Protein AF-A0AAD0PW65-F1 (afdb_monomer_lite)

pLDDT: mean 79.79, std 12.4, range [38.72, 94.5]

Foldseek 3Di:
DPDLLVCVVCLVCVVVVVVPPPDDPLLVCLLVQAQLCVLVVNPNVVSLVVCVVSPDDLLSVLVSNLSSNCVNVVNHADLVVLLVSLLCLLSNCVVPLLCLQVNLLSNLVNVCSCVVVVNHPDHSLNSSVSNVVSCVVVVPDLVSLLSNLFHLDDDPCLQVRVSLASSLVNLVVDVPSLCSRQVDDDPSRCVVRCVRHDVSSCVNNLVDDDPVSVVVCVVVVD

Organism: NCBI:txid629260

Sequence (222 aa):
MRDYTSIIGVVENPANFDAGNWASDRYIEALNDVFLPYAKNDYRPGCLARLHSMKIGFDAIPMLYLLALIKRDGYTYSPSLVTELAAGVPDFLDKTWKDGNRLARDMTRLVSVLHDAGHSDIEPSDFVLLMVQAMDEHRMGRAALREFMIPMEWHEEAIEDPATLHLGQALLKSSALQEKLLTKIKDNRFIPALKHYPVEALAIAIDRPKRQDLRFGKELGL

Structure (mmCIF, N/CA/C/O backbone):
data_AF-A0AAD0PW65-F1
#
_entry.id   AF-A0AAD0PW65-F1
#
loop_
_atom_site.group_PDB
_atom_site.id
_atom_site.type_symbol
_atom_site.label_atom_id
_atom_site.label_alt_id
_atom_site.label_comp_id
_atom_site.label_asym_id
_atom_site.label_entity_id
_atom_site.label_seq_id
_atom_site.pdbx_PDB_ins_code
_atom_site.Cartn_x
_atom_site.Cartn_y
_atom_site.Cartn_z
_atom_site.occupancy
_atom_site.B_iso_or_equiv
_atom_site.auth_seq_id
_atom_site.auth_comp_id
_atom_site.auth_asym_id
_atom_site.auth_atom_id
_atom_site.pdbx_PDB_model_num
ATOM 1 N N . MET A 1 1 ? 3.633 17.331 -1.278 1.00 38.72 1 MET A N 1
ATOM 2 C CA . MET A 1 1 ? 2.920 16.135 -1.772 1.00 38.72 1 MET A CA 1
ATOM 3 C C . MET A 1 1 ? 3.694 15.571 -2.959 1.00 38.72 1 MET A C 1
ATOM 5 O O . MET A 1 1 ? 3.999 16.345 -3.858 1.00 38.72 1 MET A O 1
ATOM 9 N N . ARG A 1 2 ? 4.104 14.294 -2.947 1.00 52.41 2 ARG A N 1
ATOM 10 C CA . ARG A 1 2 ? 4.599 13.653 -4.178 1.00 52.41 2 ARG A CA 1
ATOM 11 C C . ARG A 1 2 ? 3.417 13.445 -5.102 1.00 52.41 2 ARG A C 1
ATOM 13 O O . ARG A 1 2 ? 2.399 12.918 -4.667 1.00 52.41 2 ARG A O 1
ATOM 20 N N . ASP A 1 3 ? 3.568 13.877 -6.340 1.00 60.62 3 ASP A N 1
ATOM 21 C CA . ASP A 1 3 ? 2.524 13.746 -7.335 1.00 60.62 3 ASP A CA 1
ATOM 22 C C . ASP A 1 3 ? 2.545 12.327 -7.924 1.00 60.62 3 ASP A C 1
ATOM 24 O O . ASP A 1 3 ? 3.291 12.029 -8.863 1.00 60.62 3 ASP A O 1
ATOM 28 N N . TYR A 1 4 ? 1.755 11.423 -7.332 1.00 71.00 4 TYR A N 1
ATOM 29 C CA . TYR A 1 4 ? 1.559 10.066 -7.854 1.00 71.00 4 TYR A CA 1
ATOM 30 C C . TYR A 1 4 ? 0.917 10.075 -9.252 1.00 71.00 4 TYR A C 1
ATOM 32 O O . TYR A 1 4 ? 0.971 9.060 -9.937 1.00 71.00 4 TYR A O 1
ATOM 40 N N . THR A 1 5 ? 0.405 11.213 -9.735 1.00 65.44 5 THR A N 1
ATOM 41 C CA . THR A 1 5 ? -0.116 11.369 -11.104 1.00 65.44 5 THR A CA 1
ATOM 42 C C . THR A 1 5 ? 0.953 11.086 -12.163 1.00 65.44 5 THR A C 1
ATOM 44 O O . THR A 1 5 ? 0.654 10.539 -13.222 1.00 65.44 5 THR A O 1
ATOM 47 N N . SER A 1 6 ? 2.231 11.345 -11.854 1.00 72.31 6 SER A N 1
ATOM 48 C CA . SER A 1 6 ? 3.359 10.983 -12.728 1.00 72.31 6 SER A CA 1
ATOM 49 C C . SER A 1 6 ? 3.509 9.470 -12.956 1.00 72.31 6 SER A C 1
ATOM 51 O O . SER A 1 6 ? 4.121 9.062 -13.942 1.00 72.31 6 SER A O 1
ATOM 53 N N . ILE A 1 7 ? 2.914 8.631 -12.097 1.00 78.69 7 ILE A N 1
ATOM 54 C CA . ILE A 1 7 ? 2.964 7.170 -12.224 1.00 78.69 7 ILE A CA 1
ATOM 55 C C . ILE A 1 7 ? 2.055 6.646 -13.330 1.00 78.69 7 ILE A C 1
ATOM 57 O O . ILE A 1 7 ? 2.355 5.598 -13.893 1.00 78.69 7 ILE A O 1
ATOM 61 N N . ILE A 1 8 ? 1.020 7.387 -13.727 1.00 82.12 8 ILE A N 1
ATOM 62 C CA . ILE A 1 8 ? 0.183 6.996 -14.869 1.00 82.12 8 ILE A CA 1
ATOM 63 C C . ILE A 1 8 ? 1.014 6.954 -16.149 1.00 82.12 8 ILE A C 1
ATOM 65 O O . ILE A 1 8 ? 1.049 5.930 -16.825 1.00 82.12 8 ILE A O 1
ATOM 69 N N . GLY A 1 9 ? 1.813 7.997 -16.396 1.00 78.12 9 GLY A N 1
ATOM 70 C CA . GLY A 1 9 ? 2.765 8.000 -17.508 1.00 78.12 9 GLY A CA 1
ATOM 71 C C . GLY A 1 9 ? 3.774 6.849 -17.429 1.00 78.12 9 GLY A C 1
ATOM 72 O O . GLY A 1 9 ? 4.252 6.387 -18.468 1.00 78.12 9 GLY A O 1
ATOM 73 N N . VAL A 1 10 ? 4.056 6.344 -16.216 1.00 79.44 10 VAL A N 1
ATOM 74 C CA . VAL A 1 10 ? 4.840 5.117 -16.040 1.00 79.44 10 VAL A CA 1
ATOM 75 C C . VAL A 1 10 ? 4.117 3.866 -16.462 1.00 79.44 10 VAL A C 1
ATOM 77 O O . VAL A 1 10 ? 4.674 3.063 -17.202 1.00 79.44 10 VAL A O 1
ATOM 80 N N . VAL A 1 11 ? 2.893 3.694 -16.000 1.00 82.94 11 VAL A N 1
ATOM 81 C CA . VAL A 1 11 ? 2.104 2.511 -16.319 1.00 82.94 11 VAL A CA 1
ATOM 82 C C . VAL A 1 11 ? 1.785 2.442 -17.811 1.00 82.94 11 VAL A C 1
ATOM 84 O O . VAL A 1 11 ? 1.831 1.359 -18.386 1.00 82.94 11 VAL A O 1
ATOM 87 N N . GLU A 1 12 ? 1.543 3.583 -18.454 1.00 83.44 12 GLU A N 1
ATOM 88 C CA . GLU A 1 12 ? 1.268 3.652 -19.890 1.00 83.44 12 GLU A CA 1
ATOM 89 C C . GLU A 1 12 ? 2.513 3.413 -20.754 1.00 83.44 12 GLU A C 1
ATOM 91 O O . GLU A 1 12 ? 2.418 2.788 -21.808 1.00 83.44 12 GLU A O 1
ATOM 96 N N . ASN A 1 13 ? 3.686 3.906 -20.332 1.00 82.75 13 ASN A N 1
ATOM 97 C CA . ASN A 1 13 ? 4.921 3.825 -21.122 1.00 82.75 13 ASN A CA 1
ATOM 98 C C . ASN A 1 13 ? 6.145 3.352 -20.309 1.00 82.75 13 ASN A C 1
ATOM 100 O O . ASN A 1 13 ? 7.173 4.039 -20.271 1.00 82.75 13 ASN A O 1
ATOM 104 N N . PRO A 1 14 ? 6.100 2.157 -19.699 1.00 80.19 14 PRO A N 1
ATOM 105 C CA . PRO A 1 14 ? 7.086 1.709 -18.710 1.00 80.19 14 PRO A CA 1
ATOM 106 C C . PRO A 1 14 ? 8.513 1.534 -19.254 1.00 80.19 14 PRO A C 1
ATOM 108 O O . PRO A 1 14 ? 9.479 1.631 -18.497 1.00 80.19 14 PRO A O 1
ATOM 111 N N . ALA A 1 15 ? 8.682 1.350 -20.566 1.00 80.56 15 ALA A N 1
ATOM 112 C CA . ALA A 1 15 ? 10.001 1.289 -21.201 1.00 80.56 15 ALA A CA 1
ATOM 113 C C . ALA A 1 15 ? 10.768 2.629 -21.146 1.00 80.56 15 ALA A C 1
ATOM 115 O O . ALA A 1 15 ? 11.998 2.639 -21.162 1.00 80.56 15 ALA A O 1
ATOM 116 N N . ASN A 1 16 ? 10.068 3.764 -21.031 1.00 75.25 16 ASN A N 1
ATOM 117 C CA . ASN A 1 16 ? 10.694 5.092 -21.021 1.00 75.25 16 ASN A CA 1
ATOM 118 C C . ASN A 1 16 ? 11.375 5.435 -19.682 1.00 75.25 16 ASN A C 1
ATOM 120 O O . ASN A 1 16 ? 12.085 6.437 -19.590 1.00 75.25 16 ASN A O 1
ATOM 124 N N . PHE A 1 17 ? 11.209 4.602 -18.651 1.00 73.94 17 PHE A N 1
ATOM 125 C CA . PHE A 1 17 ? 11.760 4.846 -17.314 1.00 73.94 17 PHE A CA 1
ATOM 126 C C . PHE A 1 17 ? 13.229 4.463 -17.214 1.00 73.94 17 PHE A C 1
ATOM 128 O O . PHE A 1 17 ? 13.983 5.073 -16.466 1.00 73.94 17 PHE A O 1
ATOM 135 N N . ASP A 1 18 ? 13.723 3.541 -18.029 1.00 69.94 18 ASP A N 1
ATOM 136 C CA . ASP A 1 18 ? 15.146 3.195 -17.966 1.00 69.94 18 ASP A CA 1
ATOM 137 C C . ASP A 1 18 ? 16.075 4.277 -18.544 1.00 69.94 18 ASP A C 1
ATOM 139 O O . ASP A 1 18 ? 17.289 4.196 -18.379 1.00 69.94 18 ASP A O 1
ATOM 143 N N . ALA A 1 19 ? 15.524 5.342 -19.137 1.00 65.12 19 ALA A N 1
ATOM 144 C CA . ALA A 1 19 ? 16.289 6.491 -19.620 1.00 65.12 19 ALA A CA 1
ATOM 145 C C . ALA A 1 19 ? 16.885 7.378 -18.498 1.00 65.12 19 ALA A C 1
ATOM 147 O O . ALA A 1 19 ? 17.586 8.342 -18.794 1.00 65.12 19 ALA A O 1
ATOM 148 N N . GLY A 1 20 ? 16.613 7.085 -17.219 1.00 59.12 20 GLY A N 1
ATOM 149 C CA . GLY A 1 20 ? 17.351 7.629 -16.066 1.00 59.12 20 GLY A CA 1
ATOM 150 C C . GLY A 1 20 ? 17.006 9.058 -15.621 1.00 59.12 20 GLY A C 1
ATOM 151 O O . GLY A 1 20 ? 17.375 9.447 -14.522 1.00 59.12 20 GLY A O 1
ATOM 152 N N . ASN A 1 21 ? 16.242 9.831 -16.398 1.00 67.00 21 ASN A N 1
ATOM 153 C CA . ASN A 1 21 ? 15.932 11.234 -16.061 1.00 67.00 21 ASN A CA 1
ATOM 154 C C . ASN A 1 21 ? 14.711 11.431 -15.139 1.00 67.00 21 ASN A C 1
ATOM 156 O O . ASN A 1 21 ? 14.369 12.565 -14.809 1.00 67.00 21 ASN A O 1
ATOM 160 N N . TRP A 1 22 ? 14.025 10.359 -14.738 1.00 73.69 22 TRP A N 1
ATOM 161 C CA . TRP A 1 22 ? 12.809 10.435 -13.911 1.00 73.69 22 TRP A CA 1
ATOM 162 C C . TRP A 1 22 ? 13.096 10.433 -12.401 1.00 73.69 22 TRP A C 1
ATOM 164 O O . TRP A 1 22 ? 12.205 10.730 -11.607 1.00 73.69 22 TRP A O 1
ATOM 174 N N . ALA A 1 23 ? 14.318 10.084 -11.987 1.00 78.44 23 ALA A N 1
ATOM 175 C CA . ALA A 1 23 ? 14.671 9.864 -10.589 1.00 78.44 23 ALA A CA 1
ATOM 176 C C . ALA A 1 23 ? 16.124 10.237 -10.278 1.00 78.44 23 ALA A C 1
ATOM 178 O O . ALA A 1 23 ? 16.976 10.300 -11.154 1.00 78.44 23 ALA A O 1
ATOM 179 N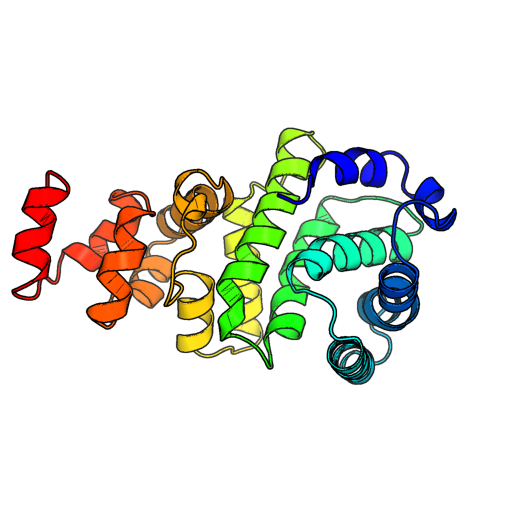 N . SER A 1 24 ? 16.415 10.448 -8.991 1.00 84.69 24 SER A N 1
ATOM 180 C CA . SER A 1 24 ? 17.794 10.574 -8.504 1.00 84.69 24 SER A CA 1
ATOM 181 C C . SER A 1 24 ? 18.565 9.257 -8.649 1.00 84.69 24 SER A C 1
ATOM 183 O O . SER A 1 24 ? 17.959 8.198 -8.460 1.00 84.69 24 SER A O 1
ATOM 185 N N . ASP A 1 25 ? 19.892 9.316 -8.802 1.00 87.69 25 ASP A N 1
ATOM 186 C CA . ASP A 1 25 ? 20.789 8.142 -8.856 1.00 87.69 25 ASP A CA 1
ATOM 187 C C . ASP A 1 25 ? 20.503 7.122 -7.750 1.00 87.69 25 ASP A C 1
ATOM 189 O O . ASP A 1 25 ? 20.419 5.923 -7.989 1.00 87.69 25 ASP A O 1
ATOM 193 N N . ARG A 1 26 ? 20.231 7.609 -6.537 1.00 88.62 26 ARG A N 1
ATOM 194 C CA . ARG A 1 26 ? 19.906 6.781 -5.371 1.00 88.62 26 ARG A CA 1
ATOM 195 C C . ARG A 1 26 ? 18.646 5.924 -5.546 1.00 88.62 26 ARG A C 1
ATOM 197 O O . ARG A 1 26 ? 18.549 4.840 -4.981 1.00 88.62 26 ARG A O 1
ATOM 204 N N . TYR A 1 27 ? 17.646 6.418 -6.271 1.00 88.75 27 TYR A N 1
ATOM 205 C CA . TYR A 1 27 ? 16.401 5.685 -6.541 1.00 88.75 27 TYR A CA 1
ATOM 206 C C . TYR A 1 27 ? 16.584 4.688 -7.673 1.00 88.75 27 TYR A C 1
ATOM 208 O O . TYR A 1 27 ? 16.026 3.597 -7.606 1.00 88.75 27 TYR A O 1
ATOM 216 N N . ILE A 1 28 ? 17.417 5.030 -8.654 1.00 88.38 28 ILE A N 1
ATOM 217 C CA . ILE A 1 28 ? 17.834 4.111 -9.712 1.00 88.38 28 ILE A CA 1
ATOM 218 C C . ILE A 1 28 ? 18.634 2.947 -9.107 1.00 88.38 28 ILE A C 1
ATOM 220 O O . ILE A 1 28 ? 18.357 1.788 -9.411 1.00 88.38 28 ILE A O 1
ATOM 224 N N . GLU A 1 29 ? 19.572 3.235 -8.203 1.00 91.12 29 GLU A N 1
ATOM 225 C CA . GLU A 1 29 ? 20.349 2.233 -7.464 1.00 91.12 29 GLU A CA 1
ATOM 226 C C . GLU A 1 29 ? 19.427 1.335 -6.625 1.00 91.12 29 GLU A C 1
ATOM 228 O O . GLU A 1 29 ? 19.451 0.114 -6.763 1.00 91.12 29 GLU A O 1
ATOM 233 N N . ALA A 1 30 ? 18.522 1.920 -5.830 1.00 92.31 30 ALA A N 1
ATOM 234 C CA . ALA A 1 30 ? 17.562 1.149 -5.042 1.00 92.31 30 ALA A CA 1
ATOM 235 C C . ALA A 1 30 ? 16.651 0.267 -5.915 1.00 92.31 30 ALA A C 1
ATOM 237 O O . ALA A 1 30 ? 16.398 -0.889 -5.573 1.00 92.31 30 ALA A O 1
ATOM 238 N N . LEU A 1 31 ? 16.166 0.775 -7.051 1.00 91.75 31 LEU A N 1
ATOM 239 C CA . LEU A 1 31 ? 15.343 -0.007 -7.972 1.00 91.75 31 LEU A CA 1
ATOM 240 C C . LEU A 1 31 ? 16.089 -1.253 -8.467 1.00 91.75 31 LEU A C 1
ATOM 242 O O . LEU A 1 31 ? 15.535 -2.352 -8.426 1.00 91.75 31 LEU A O 1
ATOM 246 N N . ASN A 1 32 ? 17.338 -1.091 -8.908 1.00 91.19 32 ASN A N 1
ATOM 247 C CA . ASN A 1 32 ? 18.108 -2.164 -9.537 1.00 91.19 32 ASN A CA 1
ATOM 248 C C . ASN A 1 32 ? 18.743 -3.138 -8.530 1.00 91.19 32 ASN A C 1
ATOM 250 O O . ASN A 1 32 ? 18.763 -4.338 -8.795 1.00 91.19 32 ASN A O 1
ATOM 254 N N . ASP A 1 33 ? 19.199 -2.664 -7.369 1.00 92.62 33 ASP A N 1
ATOM 255 C CA . ASP A 1 33 ? 19.968 -3.481 -6.415 1.00 92.62 33 ASP A CA 1
ATOM 256 C C . ASP A 1 33 ? 19.115 -4.062 -5.276 1.00 92.62 33 ASP A C 1
ATOM 258 O O . ASP A 1 33 ? 19.538 -4.985 -4.561 1.00 92.62 33 ASP A O 1
ATOM 262 N N . VAL A 1 34 ? 17.904 -3.531 -5.087 1.00 93.44 34 VAL A N 1
ATOM 263 C CA . VAL A 1 34 ? 16.975 -3.951 -4.031 1.00 93.44 34 VAL A CA 1
ATOM 264 C C . VAL A 1 34 ? 15.660 -4.443 -4.612 1.00 93.44 34 VAL A C 1
ATOM 266 O O . VAL A 1 34 ? 15.345 -5.622 -4.467 1.00 93.44 34 VAL A O 1
ATOM 269 N N . PHE A 1 35 ? 14.877 -3.559 -5.234 1.00 93.56 35 PHE A N 1
ATOM 270 C CA . PHE A 1 35 ? 13.474 -3.859 -5.528 1.00 93.56 35 PHE A CA 1
ATOM 271 C C . PHE A 1 35 ? 13.310 -4.863 -6.669 1.00 93.56 35 PHE A C 1
ATOM 273 O O . PHE A 1 35 ? 12.501 -5.780 -6.548 1.00 93.56 35 PHE A O 1
ATOM 280 N N . LEU A 1 36 ? 14.090 -4.748 -7.746 1.00 93.88 36 LEU A N 1
ATOM 281 C CA . LEU A 1 36 ? 14.026 -5.683 -8.869 1.00 93.88 36 LEU A CA 1
ATOM 282 C C . LEU A 1 36 ? 14.481 -7.107 -8.484 1.00 93.88 36 LEU A C 1
ATOM 284 O O . LEU A 1 36 ? 13.746 -8.047 -8.790 1.00 93.88 36 LEU A O 1
ATOM 288 N N . PRO A 1 37 ? 15.612 -7.310 -7.777 1.00 94.44 37 PRO A N 1
ATOM 289 C CA . PRO A 1 37 ? 15.969 -8.627 -7.252 1.00 94.44 37 PRO A CA 1
ATOM 290 C C . PRO A 1 37 ? 14.925 -9.161 -6.261 1.00 94.44 37 PRO A C 1
ATOM 292 O O . PRO A 1 37 ? 14.533 -10.322 -6.351 1.00 94.44 37 PRO A O 1
ATOM 295 N N . TYR A 1 38 ? 14.395 -8.308 -5.375 1.00 93.94 38 TYR A N 1
ATOM 296 C CA . TYR A 1 38 ? 13.326 -8.692 -4.449 1.00 93.94 38 TYR A CA 1
ATOM 297 C C . TYR A 1 38 ? 12.074 -9.195 -5.192 1.00 93.94 38 TYR A C 1
ATOM 299 O O . TYR A 1 38 ? 11.575 -10.276 -4.882 1.00 93.94 38 TYR A O 1
ATOM 307 N N . ALA A 1 39 ? 11.614 -8.467 -6.217 1.00 92.81 39 ALA A N 1
ATOM 308 C CA . ALA A 1 39 ? 10.458 -8.832 -7.041 1.00 92.81 39 ALA A CA 1
ATOM 309 C C . ALA A 1 39 ? 10.657 -10.151 -7.811 1.00 92.81 39 ALA A C 1
ATOM 311 O O . ALA A 1 39 ? 9.692 -10.877 -8.055 1.00 92.81 39 ALA A O 1
ATOM 312 N N . LYS A 1 40 ? 11.905 -10.483 -8.165 1.00 92.19 40 LYS A N 1
ATOM 313 C CA . LYS A 1 40 ? 12.298 -11.753 -8.801 1.00 92.19 40 LYS A CA 1
ATOM 314 C C . LYS A 1 40 ? 12.447 -12.919 -7.820 1.00 92.19 40 LYS A C 1
ATOM 316 O O . LYS A 1 40 ? 12.723 -14.032 -8.252 1.00 92.19 40 LYS A O 1
ATOM 321 N N . ASN A 1 41 ? 12.225 -12.689 -6.524 1.00 84.94 41 ASN A N 1
ATOM 322 C CA . ASN A 1 41 ? 12.498 -13.634 -5.436 1.00 84.94 41 ASN A CA 1
ATOM 323 C C . ASN A 1 41 ? 13.986 -13.976 -5.245 1.00 84.94 41 ASN A C 1
ATOM 325 O O . ASN A 1 41 ? 14.312 -14.952 -4.565 1.00 84.94 41 ASN A O 1
ATOM 329 N N . ASP A 1 42 ? 14.893 -13.139 -5.751 1.00 81.00 42 ASP A N 1
ATOM 330 C CA . ASP A 1 42 ? 16.333 -13.316 -5.586 1.00 81.00 42 ASP A CA 1
ATOM 331 C C . ASP A 1 42 ? 16.780 -12.792 -4.212 1.00 81.00 42 ASP A C 1
ATOM 333 O O . ASP A 1 42 ? 16.845 -11.589 -3.962 1.00 81.00 42 ASP A O 1
ATOM 337 N N . TYR A 1 43 ? 17.092 -13.718 -3.298 1.00 82.81 43 TYR A N 1
ATOM 338 C CA . TYR A 1 43 ? 17.643 -13.454 -1.959 1.00 82.81 43 TYR A CA 1
ATOM 339 C C . TYR A 1 43 ? 16.979 -12.270 -1.219 1.00 82.81 43 TYR A C 1
ATOM 341 O O . TYR A 1 43 ? 17.628 -11.282 -0.851 1.00 82.81 43 TYR A O 1
ATOM 349 N N . ARG A 1 44 ? 15.667 -12.386 -0.953 1.00 86.00 44 ARG A N 1
ATOM 350 C CA . ARG A 1 44 ? 14.860 -11.353 -0.269 1.00 86.00 44 ARG A CA 1
ATOM 351 C C . ARG A 1 44 ? 15.509 -10.775 1.006 1.00 86.00 44 ARG A C 1
ATOM 353 O O . ARG A 1 44 ? 15.551 -9.548 1.114 1.00 86.00 44 ARG A O 1
ATOM 360 N N . PRO A 1 45 ? 16.095 -11.572 1.931 1.00 87.06 45 PRO A N 1
ATOM 361 C CA . PRO A 1 45 ? 16.731 -11.020 3.132 1.00 87.06 45 PRO A CA 1
ATOM 362 C C . PRO A 1 45 ? 17.882 -10.049 2.830 1.00 87.06 45 PRO A C 1
ATOM 364 O O . PRO A 1 45 ? 18.035 -9.034 3.511 1.00 87.06 45 PRO A O 1
ATOM 367 N N . GLY A 1 46 ? 18.676 -10.326 1.790 1.00 88.88 46 GLY A N 1
ATOM 368 C CA . GLY A 1 46 ? 19.764 -9.445 1.365 1.00 88.88 46 GLY A CA 1
ATOM 369 C C . GLY A 1 46 ? 19.267 -8.141 0.756 1.00 88.88 46 GLY A C 1
ATOM 370 O O . GLY A 1 46 ? 19.847 -7.089 1.019 1.00 88.88 46 GLY A O 1
ATOM 371 N N . CYS A 1 47 ? 18.174 -8.194 -0.005 1.00 91.38 47 CYS A N 1
ATOM 372 C CA . CYS A 1 47 ? 17.538 -7.003 -0.563 1.00 91.38 47 CYS A CA 1
ATOM 373 C C . CYS A 1 47 ? 17.050 -6.072 0.552 1.00 91.38 47 CYS A C 1
ATOM 375 O O . CYS A 1 47 ? 17.392 -4.891 0.562 1.00 91.38 47 CYS A O 1
ATOM 377 N N . LEU A 1 48 ? 16.342 -6.613 1.547 1.00 88.81 48 LEU A N 1
ATOM 378 C CA . LEU A 1 48 ? 15.853 -5.831 2.686 1.00 88.81 48 LEU A CA 1
ATOM 379 C C . LEU A 1 48 ? 17.007 -5.231 3.506 1.00 88.81 48 LEU A C 1
ATOM 381 O O . LEU A 1 48 ? 16.958 -4.063 3.891 1.00 88.81 48 LEU A O 1
ATOM 385 N N . ALA A 1 49 ? 18.093 -5.982 3.724 1.00 88.44 49 ALA A N 1
ATOM 386 C CA . ALA A 1 49 ? 19.288 -5.458 4.389 1.00 88.44 49 ALA A CA 1
ATOM 387 C C . ALA A 1 49 ? 19.915 -4.273 3.625 1.00 88.44 49 ALA A C 1
ATOM 389 O O . ALA A 1 49 ? 20.258 -3.258 4.239 1.00 88.44 49 ALA A O 1
ATOM 390 N N . ARG A 1 50 ? 20.013 -4.368 2.290 1.00 90.31 50 ARG A N 1
ATOM 391 C CA . ARG A 1 50 ? 20.495 -3.272 1.434 1.00 90.31 50 ARG A CA 1
ATOM 392 C C . ARG A 1 50 ? 19.563 -2.062 1.481 1.00 90.31 50 ARG A C 1
ATOM 394 O O . ARG A 1 50 ? 20.048 -0.951 1.693 1.00 90.31 50 ARG A O 1
ATOM 401 N N . LEU A 1 51 ? 18.246 -2.266 1.405 1.00 88.69 51 LEU A N 1
ATOM 402 C CA . LEU A 1 51 ? 17.254 -1.189 1.514 1.00 88.69 51 LEU A CA 1
ATOM 403 C C . LEU A 1 51 ? 17.462 -0.349 2.779 1.00 88.69 51 LEU A C 1
ATOM 405 O O . LEU A 1 51 ? 17.488 0.882 2.723 1.00 88.69 51 LEU A O 1
ATOM 409 N N . HIS A 1 52 ? 17.680 -1.019 3.913 1.00 84.00 52 HIS A N 1
ATOM 410 C CA . HIS A 1 52 ? 17.954 -0.352 5.182 1.00 84.00 52 HIS A CA 1
ATOM 411 C C . HIS A 1 52 ? 19.246 0.475 5.147 1.00 84.00 52 HIS A C 1
ATOM 413 O O . HIS A 1 52 ? 19.251 1.608 5.631 1.00 84.00 52 HIS A O 1
ATOM 419 N N . SER A 1 53 ? 20.329 -0.043 4.555 1.00 86.12 53 SER A N 1
ATOM 420 C CA . SER A 1 53 ? 21.577 0.727 4.412 1.00 86.12 53 SER A CA 1
ATOM 421 C C . SER A 1 53 ? 21.427 1.942 3.496 1.00 86.12 53 SER A C 1
ATOM 423 O O . SER A 1 53 ? 22.005 2.994 3.768 1.00 86.12 53 SER A O 1
ATOM 425 N N . MET A 1 54 ? 20.588 1.830 2.464 1.00 87.00 54 MET A N 1
ATOM 426 C CA . MET A 1 54 ? 20.351 2.889 1.489 1.00 87.00 54 MET A CA 1
ATOM 427 C C . MET A 1 54 ? 19.504 4.035 2.039 1.00 87.00 54 MET A C 1
ATOM 429 O O . MET A 1 54 ? 19.440 5.072 1.385 1.00 87.00 54 MET A O 1
ATOM 433 N N . LYS A 1 55 ? 18.870 3.897 3.219 1.00 80.88 55 LYS A N 1
ATOM 434 C CA . LYS A 1 55 ? 18.045 4.923 3.900 1.00 80.88 55 LYS A CA 1
ATOM 435 C C . LYS A 1 55 ? 16.959 5.554 3.008 1.00 80.88 55 LYS A C 1
ATOM 437 O O . LYS A 1 55 ? 16.698 6.757 3.101 1.00 80.88 55 LYS A O 1
ATOM 442 N N . ILE A 1 56 ? 16.392 4.780 2.085 1.00 83.88 56 ILE A N 1
ATOM 443 C CA . ILE A 1 56 ? 15.316 5.238 1.197 1.00 83.88 56 ILE A CA 1
ATOM 444 C C . ILE A 1 56 ? 14.095 5.621 2.045 1.00 83.88 56 ILE A C 1
ATOM 446 O O . IL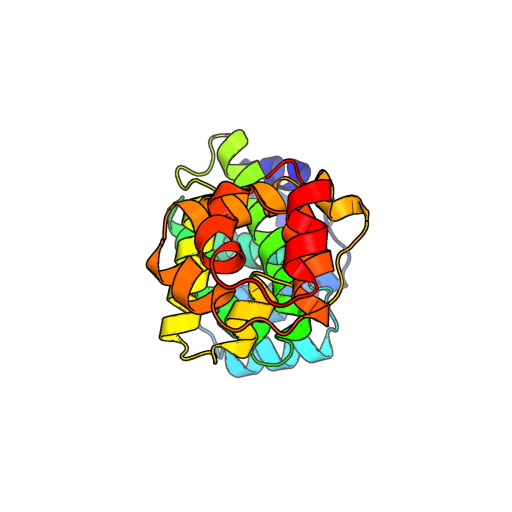E A 1 56 ? 13.765 4.928 3.004 1.00 83.88 56 ILE A O 1
ATOM 450 N N . GLY A 1 57 ? 13.456 6.749 1.723 1.00 78.38 57 GLY A N 1
ATOM 451 C CA . GLY A 1 57 ? 12.241 7.183 2.415 1.00 78.38 57 GLY A CA 1
ATOM 452 C C . GLY A 1 57 ? 11.074 6.229 2.152 1.00 78.38 57 GLY A C 1
ATOM 453 O O . GLY A 1 57 ? 10.946 5.701 1.048 1.00 78.38 57 GLY A O 1
ATOM 454 N N . PHE A 1 58 ? 10.212 6.022 3.155 1.00 79.31 58 PHE A N 1
ATOM 455 C CA . PHE A 1 58 ? 9.024 5.160 3.037 1.00 79.31 58 PHE A CA 1
ATOM 456 C C . PHE A 1 58 ? 8.098 5.562 1.887 1.00 79.31 58 PHE A C 1
ATOM 458 O O . PHE A 1 58 ? 7.495 4.704 1.257 1.00 79.31 58 PHE A O 1
ATOM 465 N N . ASP A 1 59 ? 8.056 6.850 1.570 1.00 78.88 59 ASP A N 1
ATOM 466 C CA . ASP A 1 59 ? 7.287 7.443 0.477 1.00 78.88 59 ASP A CA 1
ATOM 467 C C . ASP A 1 59 ? 7.801 7.059 -0.922 1.00 78.88 59 ASP A C 1
ATOM 469 O O . ASP A 1 59 ? 7.132 7.301 -1.922 1.00 78.88 59 ASP A O 1
ATOM 473 N N . ALA A 1 60 ? 9.018 6.516 -1.037 1.00 85.44 60 ALA A N 1
ATOM 474 C CA . ALA A 1 60 ? 9.557 6.025 -2.308 1.00 85.44 60 ALA A CA 1
ATOM 475 C C . ALA A 1 60 ? 9.280 4.532 -2.528 1.00 85.44 60 ALA A C 1
ATOM 477 O O . ALA A 1 60 ? 9.277 4.082 -3.671 1.00 85.44 60 ALA A O 1
ATOM 478 N N . ILE A 1 61 ? 9.047 3.773 -1.452 1.00 89.38 61 ILE A N 1
ATOM 479 C CA . ILE A 1 61 ? 8.885 2.314 -1.498 1.00 89.38 61 ILE A CA 1
ATOM 480 C C . ILE A 1 61 ? 7.729 1.891 -2.419 1.00 89.38 61 ILE A C 1
ATOM 482 O O . ILE A 1 61 ? 7.974 1.030 -3.263 1.00 89.38 61 ILE A O 1
ATOM 486 N N . PRO A 1 62 ? 6.515 2.480 -2.344 1.00 89.06 62 PRO A N 1
ATOM 487 C CA . PRO A 1 62 ? 5.387 2.053 -3.176 1.00 89.06 62 PRO A CA 1
ATOM 488 C C . PRO A 1 62 ? 5.679 2.134 -4.666 1.00 89.06 62 PRO A C 1
ATOM 490 O O . PRO A 1 62 ? 5.513 1.162 -5.398 1.00 89.06 62 PRO A O 1
ATOM 493 N N . MET A 1 63 ? 6.187 3.289 -5.090 1.00 88.94 63 MET A N 1
ATOM 494 C CA . MET A 1 63 ? 6.555 3.533 -6.475 1.00 88.94 63 MET A CA 1
ATOM 495 C C . MET A 1 63 ? 7.674 2.583 -6.910 1.00 88.94 63 MET A C 1
ATOM 497 O O . MET A 1 63 ? 7.523 1.895 -7.912 1.00 88.94 63 MET A O 1
ATOM 501 N N . LEU A 1 64 ? 8.782 2.501 -6.166 1.00 90.56 64 LEU A N 1
ATOM 502 C CA . LEU A 1 64 ? 9.920 1.659 -6.554 1.00 90.56 64 LEU A CA 1
ATOM 503 C C . LEU A 1 64 ? 9.556 0.173 -6.612 1.00 90.56 64 LEU A C 1
ATOM 505 O O . LEU A 1 64 ? 10.034 -0.538 -7.496 1.00 90.56 64 LEU A O 1
ATOM 509 N N . TYR A 1 65 ? 8.691 -0.294 -5.710 1.00 92.88 65 TYR A N 1
ATOM 510 C CA . TYR A 1 65 ? 8.237 -1.675 -5.731 1.00 92.88 65 TYR A CA 1
ATOM 511 C C . TYR A 1 65 ? 7.309 -1.952 -6.921 1.00 92.88 65 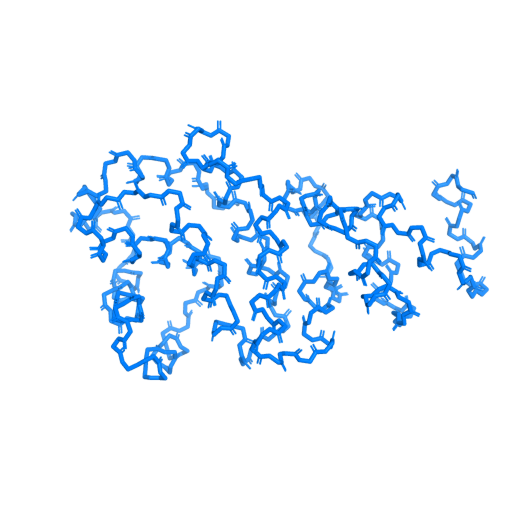TYR A C 1
ATOM 513 O O . TYR A 1 65 ? 7.526 -2.932 -7.632 1.00 92.88 65 TYR A O 1
ATOM 521 N N . LEU A 1 66 ? 6.355 -1.061 -7.219 1.00 91.56 66 LEU A N 1
ATOM 522 C CA . LEU A 1 66 ? 5.515 -1.183 -8.414 1.00 91.56 66 LEU A CA 1
ATOM 523 C C . LEU A 1 66 ? 6.355 -1.194 -9.702 1.00 91.56 66 LEU A C 1
ATOM 525 O O . LEU A 1 66 ? 6.150 -2.046 -10.564 1.00 91.56 66 LEU A O 1
ATOM 529 N N . LEU A 1 67 ? 7.337 -0.296 -9.818 1.00 90.06 67 LEU A N 1
ATOM 530 C CA . LEU A 1 67 ? 8.248 -0.250 -10.966 1.00 90.06 67 LEU A CA 1
ATOM 531 C C . LEU A 1 67 ? 9.042 -1.547 -11.121 1.00 90.06 67 LEU A C 1
ATOM 533 O O . LEU A 1 67 ? 9.216 -2.035 -12.236 1.00 90.06 67 LEU A O 1
ATOM 537 N N . ALA A 1 68 ? 9.508 -2.125 -10.014 1.00 93.00 68 ALA A N 1
ATOM 538 C CA . ALA A 1 68 ? 10.202 -3.404 -10.036 1.00 93.00 68 ALA A CA 1
ATOM 539 C C . ALA A 1 68 ? 9.300 -4.553 -10.504 1.00 93.00 68 ALA A C 1
ATOM 541 O O . ALA A 1 68 ? 9.764 -5.392 -11.274 1.00 93.00 68 ALA A O 1
ATOM 542 N N . LEU A 1 69 ? 8.032 -4.579 -10.082 1.00 93.25 69 LEU A N 1
ATOM 543 C CA . LEU A 1 69 ? 7.044 -5.560 -10.538 1.00 93.25 69 LEU A CA 1
ATOM 544 C C . LEU A 1 69 ? 6.766 -5.424 -12.044 1.00 93.25 69 LEU A C 1
ATOM 546 O O . LEU A 1 69 ? 6.858 -6.406 -12.774 1.00 93.25 69 LEU A O 1
ATOM 550 N N . ILE A 1 70 ? 6.539 -4.200 -12.530 1.00 90.81 70 ILE A N 1
ATOM 551 C CA . ILE A 1 70 ? 6.337 -3.924 -13.962 1.00 90.81 70 ILE A CA 1
ATOM 552 C C . ILE A 1 70 ? 7.575 -4.338 -14.776 1.00 90.81 70 ILE A C 1
ATOM 554 O O . ILE A 1 70 ? 7.463 -5.007 -15.802 1.00 90.81 70 ILE A O 1
ATOM 558 N N . LYS A 1 71 ? 8.780 -3.984 -14.310 1.00 90.75 71 LYS A N 1
ATOM 559 C CA . LYS A 1 71 ? 10.044 -4.327 -14.980 1.00 90.75 71 LYS A CA 1
ATOM 560 C C . LYS A 1 71 ? 10.331 -5.831 -14.959 1.00 90.75 71 LYS A C 1
ATOM 562 O O . LYS A 1 71 ? 10.881 -6.355 -15.927 1.00 90.75 71 LYS A O 1
ATOM 567 N N . ARG A 1 72 ? 9.964 -6.539 -13.884 1.00 91.94 72 ARG A N 1
ATOM 568 C CA . ARG A 1 72 ? 10.053 -8.007 -13.797 1.00 91.94 72 ARG A CA 1
ATOM 569 C C . ARG A 1 72 ? 9.227 -8.670 -14.898 1.00 91.94 72 ARG A C 1
ATOM 571 O O . ARG A 1 72 ? 9.728 -9.597 -15.529 1.00 91.94 72 ARG A O 1
ATOM 578 N N . ASP A 1 73 ? 8.039 -8.141 -15.175 1.00 89.50 73 ASP A N 1
ATOM 579 C CA . ASP A 1 73 ? 7.092 -8.704 -16.145 1.00 89.50 73 ASP A CA 1
ATOM 580 C C . ASP A 1 73 ? 7.267 -8.098 -17.549 1.00 89.50 73 ASP A C 1
ATOM 582 O O . ASP A 1 73 ? 6.320 -7.931 -18.318 1.00 89.50 73 ASP A O 1
ATOM 586 N N . GLY A 1 74 ? 8.510 -7.750 -17.899 1.00 85.88 74 GLY A N 1
ATOM 587 C CA . GLY A 1 74 ? 8.863 -7.272 -19.234 1.00 85.88 74 GLY A CA 1
ATOM 588 C C . GLY A 1 74 ? 8.200 -5.946 -19.602 1.00 85.88 74 GLY A C 1
ATOM 589 O O . GLY A 1 74 ? 7.865 -5.748 -20.765 1.00 85.88 74 GLY A O 1
ATOM 590 N N . TYR A 1 75 ? 8.021 -5.050 -18.626 1.00 85.88 75 TYR A N 1
ATOM 591 C CA . TYR A 1 75 ? 7.349 -3.754 -18.780 1.00 85.88 75 TYR A CA 1
ATOM 592 C C . TYR A 1 75 ? 5.856 -3.877 -19.109 1.00 85.88 75 TYR A C 1
ATOM 594 O O . TYR A 1 75 ? 5.272 -2.981 -19.709 1.00 85.88 75 TYR A O 1
ATOM 602 N N . THR A 1 76 ? 5.225 -4.978 -18.703 1.00 82.06 76 THR A N 1
ATOM 603 C CA . THR A 1 76 ? 3.776 -5.152 -18.823 1.00 82.06 76 THR A CA 1
ATOM 604 C C . THR A 1 76 ? 3.123 -4.872 -17.477 1.00 82.06 76 THR A C 1
ATOM 606 O O . THR A 1 76 ? 3.552 -5.399 -16.451 1.00 82.06 76 THR A O 1
ATOM 609 N N . TYR A 1 77 ? 2.070 -4.057 -17.471 1.00 81.56 77 TYR A N 1
ATOM 610 C CA . TYR A 1 77 ? 1.227 -3.887 -16.294 1.00 81.56 77 TYR A CA 1
ATOM 611 C C . TYR A 1 77 ? 0.058 -4.881 -16.328 1.00 81.56 77 TYR A C 1
ATOM 613 O O . TYR A 1 77 ? -0.620 -5.020 -17.344 1.00 81.56 77 TYR A O 1
ATOM 621 N N . SER A 1 78 ? -0.200 -5.536 -15.196 1.00 81.81 78 SER A N 1
ATOM 622 C CA . SER A 1 78 ? -1.392 -6.355 -14.954 1.00 81.81 78 SER A CA 1
ATOM 623 C C . SER A 1 78 ? -2.023 -5.950 -13.618 1.00 81.81 78 SER A C 1
ATOM 625 O O . SER A 1 78 ? -1.279 -5.757 -12.653 1.00 81.81 78 SER A O 1
ATOM 627 N N . PRO A 1 79 ? -3.364 -5.905 -13.491 1.00 74.00 79 PRO A N 1
ATOM 628 C CA . PRO A 1 79 ? -4.033 -5.670 -12.207 1.00 74.00 79 PRO A CA 1
ATOM 629 C C . PRO A 1 79 ? -3.608 -6.652 -11.100 1.00 74.00 79 PRO A C 1
ATOM 631 O O . PRO A 1 79 ? -3.620 -6.304 -9.920 1.00 74.00 79 PRO A O 1
ATOM 634 N N . SER A 1 80 ? -3.151 -7.863 -11.455 1.00 84.69 80 SER A N 1
ATOM 635 C CA . SER A 1 80 ? -2.594 -8.830 -10.494 1.00 84.69 80 SER A CA 1
ATOM 636 C C . SER A 1 80 ? -1.371 -8.298 -9.739 1.00 84.69 80 SER A C 1
ATOM 638 O O . SER A 1 80 ? -1.147 -8.687 -8.592 1.00 84.69 80 SER A O 1
ATOM 640 N N . LEU A 1 81 ? -0.615 -7.365 -10.332 1.00 88.88 81 LEU A N 1
ATOM 641 C CA . LEU A 1 81 ? 0.548 -6.743 -9.698 1.00 88.88 81 LEU A CA 1
ATOM 642 C C . LEU A 1 81 ? 0.171 -5.970 -8.434 1.00 88.88 81 LEU A C 1
ATOM 644 O O . LEU A 1 81 ? 0.982 -5.870 -7.522 1.00 88.88 81 LEU A O 1
ATOM 648 N N . VAL A 1 82 ? -1.057 -5.458 -8.339 1.00 87.19 82 VAL A N 1
ATOM 649 C CA . VAL A 1 82 ? -1.553 -4.768 -7.138 1.00 87.19 82 VAL A CA 1
ATOM 650 C C . VAL A 1 82 ? -1.744 -5.752 -5.979 1.00 87.19 82 VAL A C 1
ATOM 652 O O . VAL A 1 82 ? -1.488 -5.409 -4.826 1.00 87.19 82 VAL A O 1
ATOM 655 N N . THR A 1 83 ? -2.114 -7.003 -6.268 1.00 89.38 83 THR A N 1
ATOM 656 C CA . THR A 1 83 ? -2.182 -8.059 -5.244 1.00 89.38 83 THR A CA 1
ATOM 657 C C . THR A 1 83 ? -0.782 -8.435 -4.760 1.00 89.38 83 THR A C 1
ATOM 659 O O . THR A 1 83 ? -0.551 -8.566 -3.559 1.00 89.38 83 THR A O 1
ATOM 662 N N . GLU A 1 84 ? 0.180 -8.546 -5.677 1.00 91.44 84 GLU A N 1
ATOM 663 C CA . GLU A 1 84 ? 1.580 -8.792 -5.318 1.00 91.44 84 GLU A CA 1
ATOM 664 C C . GLU A 1 84 ? 2.191 -7.631 -4.528 1.00 91.44 84 GLU A C 1
ATOM 666 O O . GLU A 1 84 ? 2.895 -7.856 -3.543 1.00 91.44 84 GLU A O 1
ATOM 671 N N . LEU A 1 85 ? 1.863 -6.392 -4.908 1.00 91.75 85 LEU A N 1
ATOM 672 C CA . LEU A 1 85 ? 2.249 -5.186 -4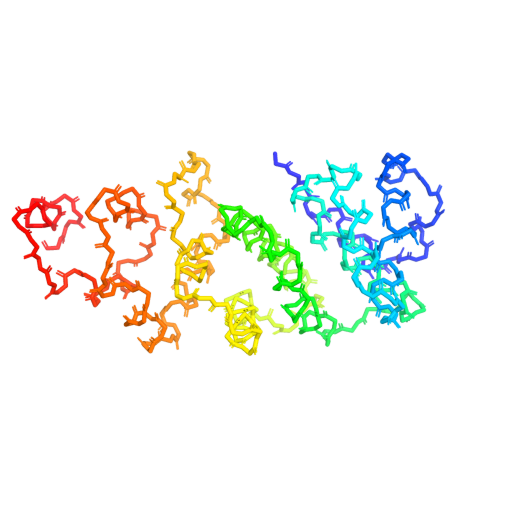.185 1.00 91.75 85 LEU A CA 1
ATOM 673 C C . LEU A 1 85 ? 1.780 -5.261 -2.727 1.00 91.75 85 LEU A C 1
ATOM 675 O O . LEU A 1 85 ? 2.582 -5.025 -1.826 1.00 91.75 85 LEU A O 1
ATOM 679 N N . ALA A 1 86 ? 0.519 -5.646 -2.491 1.00 90.81 86 ALA A N 1
ATOM 680 C CA . ALA A 1 86 ? -0.030 -5.822 -1.146 1.00 90.81 86 ALA A CA 1
ATOM 681 C C . ALA A 1 86 ? 0.703 -6.922 -0.360 1.00 90.81 86 ALA A C 1
ATOM 683 O O . ALA A 1 86 ? 1.025 -6.733 0.814 1.00 90.81 86 ALA A O 1
ATOM 684 N N . ALA A 1 87 ? 1.011 -8.046 -1.012 1.00 89.44 87 ALA A N 1
ATOM 685 C CA . ALA A 1 87 ? 1.693 -9.181 -0.395 1.00 89.44 87 ALA A CA 1
ATOM 686 C C . ALA A 1 87 ? 3.136 -8.869 0.040 1.00 89.44 87 ALA A C 1
ATOM 688 O O . ALA A 1 87 ? 3.622 -9.462 0.998 1.00 89.44 87 ALA A O 1
ATOM 689 N N . GLY A 1 88 ? 3.823 -7.937 -0.631 1.00 87.81 88 GLY A N 1
ATOM 690 C CA . GLY A 1 88 ? 5.180 -7.520 -0.260 1.00 87.81 88 GLY A CA 1
ATOM 691 C C . GLY A 1 88 ? 5.250 -6.487 0.871 1.00 87.81 88 GLY A C 1
ATOM 692 O O . GLY A 1 88 ? 6.317 -6.284 1.448 1.00 87.81 88 GLY A O 1
ATOM 693 N N . VAL A 1 89 ? 4.135 -5.840 1.235 1.00 85.75 89 VAL A N 1
ATOM 694 C CA . VAL A 1 89 ? 4.094 -4.808 2.294 1.00 85.75 89 VAL A CA 1
ATOM 695 C C . VAL A 1 8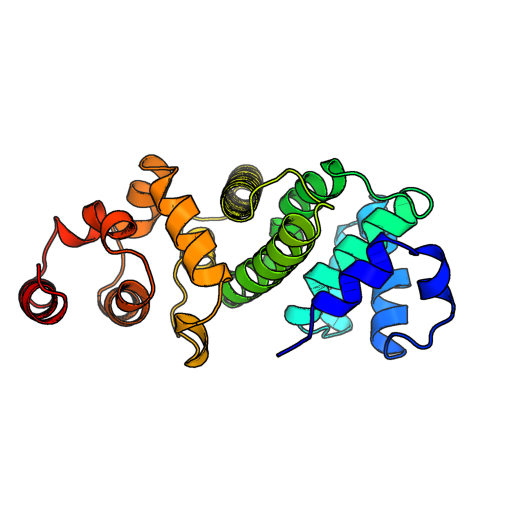9 ? 4.675 -5.279 3.636 1.00 85.75 89 VAL A C 1
ATOM 697 O O . VAL A 1 89 ? 5.469 -4.525 4.209 1.00 85.75 89 VAL A O 1
ATOM 700 N N . PRO A 1 90 ? 4.354 -6.484 4.155 1.00 85.88 90 PRO A N 1
ATOM 701 C CA . PRO A 1 90 ? 4.876 -6.947 5.441 1.00 85.88 90 PRO A CA 1
ATOM 702 C C . PRO A 1 90 ? 6.410 -6.962 5.506 1.00 85.88 90 PRO A C 1
ATOM 704 O O . PRO A 1 90 ? 6.985 -6.550 6.515 1.00 85.88 90 PRO A O 1
ATOM 707 N N . ASP A 1 91 ? 7.078 -7.353 4.417 1.00 86.38 91 ASP A N 1
ATOM 708 C CA . ASP A 1 91 ? 8.541 -7.464 4.353 1.00 86.38 91 ASP A CA 1
ATOM 709 C C . ASP A 1 91 ? 9.235 -6.095 4.506 1.00 86.38 91 ASP A C 1
ATOM 711 O O . ASP A 1 91 ? 10.316 -6.001 5.091 1.00 86.38 91 ASP A O 1
ATOM 715 N N . PHE A 1 92 ? 8.602 -5.009 4.049 1.00 84.50 92 PHE A N 1
ATOM 716 C CA . PHE A 1 92 ? 9.115 -3.642 4.220 1.00 84.50 92 PHE A CA 1
ATOM 717 C C . PHE A 1 92 ? 8.816 -3.046 5.606 1.00 84.50 92 PHE A C 1
ATOM 719 O O . PHE A 1 92 ? 9.413 -2.038 5.995 1.00 84.50 92 PHE A O 1
ATOM 726 N N . LEU A 1 93 ? 7.909 -3.665 6.368 1.00 77.81 93 LEU A N 1
ATOM 727 C CA . LEU A 1 93 ? 7.483 -3.211 7.694 1.00 77.81 93 LEU A CA 1
ATOM 728 C C . LEU A 1 93 ? 8.186 -3.920 8.854 1.00 77.81 93 LEU A C 1
ATOM 730 O O . LEU A 1 93 ? 8.158 -3.402 9.974 1.00 77.81 93 LEU A O 1
ATOM 734 N N . ASP A 1 94 ? 8.836 -5.058 8.604 1.00 67.12 94 ASP A N 1
ATOM 735 C CA . ASP A 1 94 ? 9.317 -6.000 9.627 1.00 67.12 94 ASP A CA 1
ATOM 736 C C . ASP A 1 94 ? 10.229 -5.367 10.705 1.00 67.12 94 ASP A C 1
ATOM 738 O O . ASP A 1 94 ? 10.234 -5.783 11.864 1.00 67.12 94 ASP A O 1
ATOM 742 N N . LYS A 1 95 ? 10.941 -4.274 10.388 1.00 63.88 95 LYS A N 1
ATOM 743 C CA . LYS A 1 95 ? 11.818 -3.562 11.347 1.00 63.88 95 LYS A CA 1
ATOM 744 C C . LYS A 1 95 ? 11.354 -2.162 11.751 1.00 63.88 95 LYS A C 1
ATOM 746 O O . LYS A 1 95 ? 11.964 -1.552 12.629 1.00 63.88 95 LYS A O 1
ATOM 751 N N . THR A 1 96 ? 10.269 -1.663 11.163 1.00 68.69 96 THR A N 1
ATOM 752 C CA . THR A 1 96 ? 9.851 -0.253 11.278 1.00 68.69 96 THR A CA 1
ATOM 753 C C . THR A 1 96 ? 8.327 -0.107 11.250 1.00 68.69 96 THR A C 1
ATOM 755 O O . THR A 1 96 ? 7.767 0.768 10.601 1.00 68.69 96 THR A O 1
ATOM 758 N N . TRP A 1 97 ? 7.621 -0.944 12.017 1.00 71.00 97 TRP A N 1
ATOM 759 C CA . TRP A 1 97 ? 6.150 -0.921 12.082 1.00 71.00 97 TRP A CA 1
ATOM 760 C C . TRP A 1 97 ? 5.559 0.420 12.541 1.00 71.00 97 TRP A C 1
ATOM 762 O O . TRP A 1 97 ? 4.393 0.692 12.266 1.00 71.00 97 TRP A O 1
ATOM 772 N N . LYS A 1 98 ? 6.342 1.266 13.228 1.00 70.81 98 LYS A N 1
ATOM 773 C CA . LYS A 1 98 ? 5.928 2.625 13.624 1.00 70.81 98 LYS A CA 1
ATOM 774 C C . LYS A 1 98 ? 5.593 3.502 12.416 1.00 70.81 98 LYS A C 1
ATOM 776 O O . LYS A 1 98 ? 4.744 4.376 12.524 1.00 70.81 98 LYS A O 1
ATOM 781 N N . ASP A 1 99 ? 6.209 3.214 11.274 1.00 75.06 99 ASP A N 1
ATOM 782 C CA . ASP A 1 99 ? 5.962 3.881 9.997 1.00 75.06 99 ASP A CA 1
ATOM 783 C C . ASP A 1 99 ? 4.903 3.145 9.153 1.00 75.06 99 ASP A C 1
ATOM 785 O O . ASP A 1 99 ? 4.643 3.516 8.008 1.00 75.06 99 ASP A O 1
ATOM 789 N N . GLY A 1 100 ? 4.258 2.116 9.721 1.00 78.31 100 GLY A N 1
ATOM 790 C CA . GLY A 1 100 ? 3.274 1.270 9.049 1.00 78.31 100 GLY A CA 1
ATOM 791 C C . GLY A 1 100 ? 2.132 2.058 8.429 1.00 78.31 100 GLY A C 1
ATOM 792 O O . GLY A 1 100 ? 1.812 1.844 7.263 1.00 78.31 100 GLY A O 1
ATOM 793 N N . ASN A 1 101 ? 1.569 3.022 9.163 1.00 82.38 101 ASN A N 1
ATOM 794 C CA . ASN A 1 101 ? 0.508 3.876 8.633 1.00 82.38 101 ASN A CA 1
ATOM 795 C C . ASN A 1 101 ? 0.976 4.732 7.456 1.00 82.38 101 ASN A C 1
ATOM 797 O O . ASN A 1 101 ? 0.233 4.915 6.497 1.00 82.38 101 ASN A O 1
ATOM 801 N N . ARG A 1 102 ? 2.211 5.239 7.501 1.00 84.25 102 ARG A N 1
ATOM 802 C CA . ARG A 1 102 ? 2.748 6.067 6.420 1.00 84.25 102 ARG A CA 1
ATOM 803 C C . ARG A 1 102 ? 2.877 5.257 5.134 1.00 84.25 102 ARG A C 1
ATOM 805 O O . ARG A 1 102 ? 2.378 5.694 4.102 1.00 84.25 102 ARG A O 1
ATOM 812 N N . LEU A 1 103 ? 3.467 4.062 5.217 1.00 85.25 103 LEU A N 1
ATOM 813 C CA . LEU A 1 103 ? 3.569 3.161 4.069 1.00 85.25 103 LEU A CA 1
ATOM 814 C C . LEU A 1 103 ? 2.183 2.757 3.546 1.00 85.25 103 LEU A C 1
ATOM 816 O O . LEU A 1 103 ? 1.963 2.793 2.340 1.00 85.25 103 LEU A O 1
ATOM 820 N N . ALA A 1 104 ? 1.241 2.436 4.442 1.00 86.62 104 ALA A N 1
ATOM 821 C CA . ALA A 1 104 ? -0.141 2.108 4.086 1.00 86.62 104 ALA A CA 1
ATOM 822 C C . ALA A 1 104 ? -0.787 3.207 3.245 1.00 86.62 104 ALA A C 1
ATOM 824 O O . ALA A 1 104 ? -1.382 2.935 2.204 1.00 86.62 104 ALA A O 1
ATOM 825 N N . ARG A 1 105 ? -0.656 4.458 3.694 1.00 88.06 105 ARG A N 1
ATOM 826 C CA . ARG A 1 105 ? -1.244 5.617 3.024 1.00 88.06 105 ARG A CA 1
ATOM 827 C C . ARG A 1 105 ? -0.624 5.843 1.665 1.00 88.06 105 ARG A C 1
ATOM 829 O O . ARG A 1 105 ? -1.352 6.021 0.700 1.00 88.06 105 ARG A O 1
ATOM 836 N N . ASP A 1 106 ? 0.699 5.790 1.579 1.00 88.50 106 ASP A N 1
ATOM 837 C CA . ASP A 1 106 ? 1.405 5.992 0.320 1.00 88.50 106 ASP A CA 1
ATOM 838 C C . ASP A 1 106 ? 1.100 4.879 -0.701 1.00 88.50 106 ASP A C 1
ATOM 840 O O . ASP A 1 106 ? 0.837 5.178 -1.864 1.00 88.50 106 ASP A O 1
ATOM 844 N N . MET A 1 107 ? 1.005 3.617 -0.266 1.00 90.38 107 MET A N 1
ATOM 845 C CA . MET A 1 107 ? 0.537 2.507 -1.110 1.00 90.38 107 MET A CA 1
ATOM 846 C C . MET A 1 107 ? -0.926 2.686 -1.546 1.00 90.38 107 MET A C 1
ATOM 848 O O . MET A 1 107 ? -1.269 2.484 -2.706 1.00 90.38 107 MET A O 1
ATOM 852 N N . THR A 1 108 ? -1.797 3.101 -0.628 1.00 91.50 108 THR A N 1
ATOM 853 C CA . THR A 1 108 ? -3.230 3.276 -0.908 1.00 91.50 108 THR A CA 1
ATOM 854 C C . THR A 1 108 ? -3.487 4.461 -1.841 1.00 91.50 108 THR A C 1
ATOM 856 O O . THR A 1 108 ? -4.337 4.367 -2.721 1.00 91.50 108 THR A O 1
ATOM 859 N N . ARG A 1 109 ? -2.726 5.558 -1.708 1.00 90.50 109 ARG A N 1
ATOM 860 C CA . ARG A 1 109 ? -2.744 6.695 -2.646 1.00 90.50 109 ARG A CA 1
ATOM 861 C C . ARG A 1 109 ? -2.319 6.265 -4.041 1.00 90.50 109 ARG A C 1
ATOM 863 O O . ARG A 1 109 ? -2.992 6.611 -5.003 1.00 90.50 109 ARG A O 1
ATOM 870 N N . LEU A 1 110 ? -1.234 5.493 -4.138 1.00 91.12 110 LEU A N 1
ATOM 871 C CA . LEU A 1 110 ? -0.776 4.924 -5.402 1.00 91.12 110 LEU A CA 1
ATOM 872 C C . LEU A 1 110 ? -1.890 4.107 -6.071 1.00 91.12 110 LEU A C 1
ATOM 874 O O . LEU A 1 110 ? -2.205 4.346 -7.233 1.00 91.12 110 LEU A O 1
ATOM 878 N N . VAL A 1 111 ? -2.525 3.191 -5.336 1.00 92.56 111 VAL A N 1
ATOM 879 C CA . VAL A 1 111 ? -3.618 2.368 -5.878 1.00 92.56 111 VAL A CA 1
ATOM 880 C C . VAL A 1 111 ? -4.849 3.204 -6.227 1.00 92.56 111 VAL A C 1
ATOM 882 O O . VAL A 1 111 ? -5.461 2.942 -7.255 1.00 92.56 111 VAL A O 1
ATOM 885 N N . SER A 1 112 ? -5.175 4.245 -5.451 1.00 92.62 112 SER A N 1
ATOM 886 C CA . SER A 1 112 ? -6.246 5.195 -5.795 1.00 92.62 112 SER A CA 1
ATOM 887 C C . SER A 1 112 ? -5.991 5.860 -7.137 1.00 92.62 112 SER A C 1
ATOM 889 O O . SER A 1 112 ? -6.855 5.818 -7.999 1.00 92.62 112 SER A O 1
ATOM 891 N N . VAL A 1 113 ? -4.784 6.385 -7.356 1.00 91.38 113 VAL A N 1
ATOM 892 C CA . VAL A 1 113 ? -4.430 7.030 -8.626 1.00 91.38 113 VAL A CA 1
ATOM 893 C C . VAL A 1 113 ? -4.522 6.049 -9.798 1.00 91.38 113 VAL A C 1
ATOM 895 O O . VAL A 1 113 ? -5.044 6.404 -10.850 1.00 91.38 113 VAL A O 1
ATOM 898 N N . LEU A 1 114 ? -4.074 4.802 -9.618 1.00 90.00 114 LEU A N 1
ATOM 899 C CA . LEU A 1 114 ? -4.199 3.762 -10.645 1.00 90.00 114 LEU A CA 1
ATOM 900 C C . LEU A 1 114 ? -5.658 3.390 -10.929 1.00 90.00 114 LEU A C 1
ATOM 902 O O . LEU A 1 114 ? -6.016 3.182 -12.086 1.00 90.00 114 LEU A O 1
ATOM 906 N N . HIS A 1 115 ? -6.486 3.295 -9.892 1.00 91.56 115 HIS A N 1
ATOM 907 C CA . HIS A 1 115 ? -7.905 2.978 -10.014 1.00 91.56 115 HIS A CA 1
ATOM 908 C C . HIS A 1 115 ? -8.671 4.099 -10.726 1.00 91.56 115 HIS A C 1
ATOM 910 O O . HIS A 1 115 ? -9.360 3.838 -11.709 1.00 91.56 115 HIS A O 1
ATOM 916 N N . ASP A 1 116 ? -8.474 5.349 -10.300 1.00 91.00 116 ASP A N 1
ATOM 917 C CA . ASP A 1 116 ? -9.134 6.530 -10.868 1.00 91.00 116 ASP A CA 1
ATOM 918 C C . ASP A 1 116 ? -8.768 6.736 -12.350 1.00 91.00 116 ASP A C 1
ATOM 920 O O . ASP A 1 116 ? -9.584 7.206 -13.143 1.00 91.00 116 ASP A O 1
ATOM 924 N N . ALA A 1 117 ? -7.555 6.338 -12.744 1.00 89.06 117 ALA A N 1
ATOM 925 C CA . ALA A 1 117 ? -7.095 6.353 -14.131 1.00 89.06 117 ALA A CA 1
ATOM 926 C C . ALA A 1 117 ? -7.544 5.126 -14.959 1.00 89.06 117 ALA A C 1
ATOM 928 O O . ALA A 1 117 ? -7.212 5.034 -16.137 1.00 89.06 117 ALA A O 1
ATOM 929 N N . GLY A 1 118 ? -8.282 4.175 -14.374 1.00 87.69 118 GLY A N 1
ATOM 930 C CA . GLY A 1 118 ? -8.759 2.971 -15.065 1.00 87.69 118 GLY A CA 1
ATOM 931 C C . GLY A 1 118 ? -7.686 1.901 -15.300 1.00 87.69 118 GLY A C 1
ATOM 932 O O . GLY A 1 118 ? -7.872 1.014 -16.130 1.00 87.69 118 GLY A O 1
ATOM 933 N N . HIS A 1 119 ? -6.565 1.969 -14.580 1.00 86.31 119 HIS A N 1
ATOM 934 C CA . HIS A 1 119 ? -5.479 0.992 -14.660 1.00 86.31 119 HIS A CA 1
ATOM 935 C C . HIS A 1 119 ? -5.547 -0.087 -13.575 1.00 86.31 119 HIS A C 1
ATOM 937 O O . HIS A 1 119 ? -4.781 -1.035 -13.641 1.00 86.31 119 HIS A O 1
ATOM 943 N N . SER A 1 120 ? -6.442 0.003 -12.591 1.00 86.69 120 SER A N 1
ATOM 944 C CA . SER A 1 120 ? -6.626 -1.035 -11.569 1.00 86.69 120 SER A CA 1
ATOM 945 C C . SER A 1 120 ? -8.106 -1.271 -11.300 1.00 86.69 120 SER A C 1
ATOM 947 O O . SER A 1 120 ? -8.808 -0.348 -10.901 1.00 86.69 120 SER A O 1
ATOM 949 N N . ASP A 1 121 ? -8.558 -2.519 -11.413 1.00 87.69 121 ASP A N 1
ATOM 950 C CA . ASP A 1 121 ? -9.927 -2.910 -11.039 1.00 87.69 121 ASP A CA 1
ATOM 951 C C . ASP A 1 121 ? -10.108 -3.054 -9.518 1.00 87.69 121 ASP A C 1
ATOM 953 O O . ASP A 1 121 ? -11.227 -3.172 -9.024 1.00 87.69 121 ASP A O 1
ATOM 957 N N . ILE A 1 122 ? -9.008 -3.068 -8.760 1.00 89.94 122 ILE A N 1
ATOM 958 C CA . ILE A 1 122 ? -9.042 -3.180 -7.302 1.00 89.94 122 ILE A CA 1
ATOM 959 C C . ILE A 1 122 ? -9.362 -1.811 -6.708 1.00 89.94 122 ILE A C 1
ATOM 961 O O . ILE A 1 122 ? -8.595 -0.862 -6.893 1.00 89.94 122 ILE A O 1
ATOM 965 N N . GLU A 1 123 ? -10.456 -1.736 -5.947 1.00 92.31 123 GLU A N 1
ATOM 966 C CA . GLU A 1 123 ? -10.767 -0.552 -5.153 1.00 92.31 123 GLU A CA 1
ATOM 967 C C . GLU A 1 123 ? -9.675 -0.324 -4.092 1.00 92.31 123 GLU A C 1
ATOM 969 O O . GLU A 1 123 ? -9.209 -1.278 -3.455 1.00 92.31 123 GLU A O 1
ATOM 974 N N . PRO A 1 124 ? -9.299 0.931 -3.798 1.00 93.00 124 PRO A N 1
ATOM 975 C CA . PRO A 1 124 ? -8.259 1.211 -2.809 1.00 93.00 124 PRO A CA 1
ATOM 976 C C . PRO A 1 124 ? -8.551 0.644 -1.414 1.00 93.00 124 PRO A C 1
ATOM 978 O O . PRO A 1 124 ? -7.634 0.217 -0.716 1.00 93.00 124 PRO A O 1
ATOM 981 N N . SER A 1 125 ? -9.822 0.596 -1.003 1.00 93.00 125 SER A N 1
ATOM 982 C CA . SER A 1 125 ? -10.223 -0.006 0.275 1.00 93.00 125 SER A CA 1
ATOM 983 C C . SER A 1 125 ? -10.061 -1.532 0.290 1.00 93.00 125 SER A C 1
ATOM 985 O O . SER A 1 125 ? -9.699 -2.092 1.325 1.00 93.00 125 SER A O 1
ATOM 987 N N . ASP A 1 126 ? -10.240 -2.208 -0.847 1.00 94.25 126 ASP A N 1
ATOM 988 C CA . ASP A 1 126 ? -9.997 -3.651 -0.968 1.00 94.25 126 ASP A CA 1
ATOM 989 C C . ASP A 1 126 ? -8.499 -3.958 -0.973 1.00 94.25 126 ASP A C 1
ATOM 991 O O . ASP A 1 126 ? -8.054 -4.908 -0.329 1.00 94.25 126 ASP A O 1
ATOM 995 N N . PHE A 1 127 ? -7.693 -3.098 -1.597 1.00 94.50 127 PHE A N 1
ATOM 996 C CA . PHE A 1 127 ? -6.238 -3.176 -1.494 1.00 94.50 127 PHE A CA 1
ATOM 997 C C . PHE A 1 127 ? -5.753 -3.080 -0.037 1.00 94.50 127 PHE A C 1
ATOM 999 O O . PHE A 1 127 ? -4.879 -3.845 0.375 1.00 94.50 127 PHE A O 1
ATOM 1006 N N . VAL A 1 128 ? -6.361 -2.215 0.786 1.00 92.81 128 VAL A N 1
ATOM 1007 C CA . VAL A 1 128 ? -6.077 -2.180 2.231 1.00 92.81 128 VAL A CA 1
ATOM 1008 C C . VAL A 1 128 ? -6.386 -3.518 2.904 1.00 92.81 128 VAL A C 1
ATOM 1010 O O . VAL A 1 128 ? -5.590 -3.985 3.720 1.00 92.81 128 VAL A O 1
ATOM 1013 N N . LEU A 1 129 ? -7.509 -4.155 2.571 1.00 93.00 129 LEU A N 1
ATOM 1014 C CA . LEU A 1 129 ? -7.864 -5.461 3.131 1.00 93.00 129 LEU A CA 1
ATOM 1015 C C . LEU A 1 129 ? -6.870 -6.555 2.718 1.00 93.00 129 LEU A C 1
ATOM 1017 O O . LEU A 1 129 ? -6.489 -7.367 3.562 1.00 93.00 129 LEU A O 1
ATOM 1021 N N . LEU A 1 130 ? -6.385 -6.531 1.473 1.00 92.81 130 LEU A N 1
ATOM 1022 C CA . LEU A 1 130 ? -5.329 -7.435 1.002 1.00 92.81 130 LEU A CA 1
ATOM 1023 C C . LEU A 1 130 ? -4.018 -7.230 1.773 1.00 92.81 130 LEU A C 1
ATOM 1025 O O . LEU A 1 130 ? -3.402 -8.206 2.199 1.00 92.81 130 LEU A O 1
ATOM 1029 N N . MET A 1 131 ? -3.613 -5.978 2.020 1.00 91.69 131 MET A N 1
ATOM 1030 C CA . MET A 1 131 ? -2.436 -5.683 2.849 1.00 91.69 131 MET A CA 1
ATOM 1031 C C . MET A 1 131 ? -2.596 -6.240 4.269 1.00 91.69 131 MET A C 1
ATOM 1033 O O . MET A 1 131 ? -1.676 -6.856 4.806 1.00 91.69 131 MET A O 1
ATOM 1037 N N . VAL A 1 132 ? -3.771 -6.055 4.880 1.00 90.31 132 VAL A N 1
ATOM 1038 C CA . VAL A 1 132 ? -4.074 -6.584 6.219 1.00 90.31 132 VAL A CA 1
ATOM 1039 C C . VAL A 1 132 ? -3.990 -8.109 6.240 1.00 90.31 132 VAL A C 1
ATOM 1041 O O . VAL A 1 132 ? -3.388 -8.667 7.158 1.00 90.31 132 VAL A O 1
ATOM 1044 N N . GLN A 1 133 ? -4.554 -8.777 5.232 1.00 89.56 133 GLN A N 1
ATOM 1045 C CA . GLN A 1 133 ? -4.479 -10.229 5.107 1.00 89.56 133 GLN A CA 1
ATOM 1046 C C . GLN A 1 133 ? -3.025 -10.702 4.983 1.00 89.56 133 GLN A C 1
ATOM 1048 O O . GLN A 1 133 ? -2.614 -11.591 5.727 1.00 89.56 133 GLN A O 1
ATOM 1053 N N . ALA A 1 134 ? -2.227 -10.067 4.120 1.00 88.38 134 ALA A N 1
ATOM 1054 C CA . ALA A 1 134 ? -0.811 -10.393 3.965 1.00 88.38 134 ALA A CA 1
ATOM 1055 C C . ALA A 1 134 ? -0.040 -10.232 5.287 1.00 88.38 134 ALA A C 1
ATOM 1057 O O . ALA A 1 134 ? 0.745 -11.096 5.675 1.00 88.38 134 ALA A O 1
ATOM 1058 N N . MET A 1 135 ? -0.298 -9.160 6.042 1.00 86.06 135 MET A N 1
ATOM 1059 C CA . MET A 1 135 ? 0.320 -8.952 7.357 1.00 86.06 135 MET A CA 1
ATOM 1060 C C . MET A 1 135 ? -0.092 -10.019 8.385 1.00 86.06 135 MET A C 1
ATOM 1062 O O . MET A 1 135 ? 0.732 -10.431 9.208 1.00 86.06 135 MET A O 1
ATOM 1066 N N . ASP A 1 136 ? -1.347 -10.472 8.350 1.00 84.25 136 ASP A N 1
ATOM 1067 C CA . ASP A 1 136 ? -1.845 -11.552 9.206 1.00 84.25 136 ASP A CA 1
ATOM 1068 C C . ASP A 1 136 ? -1.202 -12.907 8.859 1.00 84.25 136 ASP A C 1
ATOM 1070 O O . ASP A 1 136 ? -0.799 -13.644 9.765 1.00 84.25 136 ASP A O 1
ATOM 1074 N N . GLU A 1 137 ? -1.030 -13.215 7.571 1.00 84.25 137 GLU A N 1
ATOM 1075 C CA . GLU A 1 137 ? -0.336 -14.419 7.086 1.00 84.25 137 GLU A CA 1
ATOM 1076 C C . GLU A 1 137 ? 1.147 -14.426 7.486 1.00 84.25 137 GLU A C 1
ATOM 1078 O O . GLU A 1 137 ? 1.662 -15.443 7.961 1.00 84.25 137 GLU A O 1
ATOM 1083 N N . HIS A 1 138 ? 1.802 -13.262 7.421 1.00 78.69 138 HIS A N 1
ATOM 1084 C CA . HIS A 1 138 ? 3.156 -13.039 7.941 1.00 78.69 138 HIS A CA 1
ATOM 1085 C C . HIS A 1 138 ? 3.237 -13.055 9.483 1.00 78.69 138 HIS A C 1
ATOM 1087 O O . HIS A 1 138 ? 4.314 -12.877 10.054 1.00 78.69 138 HIS A O 1
ATOM 1093 N N . ARG A 1 139 ? 2.119 -13.304 10.183 1.00 71.12 139 ARG A N 1
ATOM 1094 C CA . ARG A 1 139 ? 2.000 -13.345 11.652 1.00 71.12 139 ARG A CA 1
ATOM 1095 C C . ARG A 1 139 ? 2.495 -12.073 12.343 1.00 71.12 139 ARG A C 1
ATOM 1097 O O . ARG A 1 139 ? 2.989 -12.134 13.475 1.00 71.12 139 ARG A O 1
ATOM 1104 N N . MET A 1 140 ? 2.338 -10.911 11.709 1.00 72.88 140 MET A N 1
ATOM 1105 C CA . MET A 1 140 ? 2.626 -9.646 12.377 1.00 72.88 140 MET A CA 1
ATOM 1106 C C . MET A 1 140 ? 1.694 -9.467 13.586 1.00 72.88 140 MET A C 1
ATOM 1108 O O . MET A 1 140 ? 0.492 -9.727 13.537 1.00 72.88 140 MET A O 1
ATOM 1112 N N . GLY A 1 141 ? 2.247 -9.033 14.721 1.00 71.62 141 GLY A N 1
ATOM 1113 C CA . GLY A 1 141 ? 1.468 -8.890 15.952 1.00 71.62 141 GLY A CA 1
ATOM 1114 C C . GLY A 1 141 ? 0.362 -7.828 15.842 1.00 71.62 141 GLY A C 1
ATOM 1115 O O . GLY A 1 141 ? 0.496 -6.836 15.129 1.00 71.62 141 GLY A O 1
ATOM 1116 N N . ARG A 1 142 ? -0.699 -7.964 16.656 1.00 74.00 142 ARG A N 1
ATOM 1117 C CA . ARG A 1 142 ? -1.831 -7.006 16.743 1.00 74.00 142 ARG A CA 1
ATOM 1118 C C . ARG A 1 142 ? -1.395 -5.544 16.914 1.00 74.00 142 ARG A C 1
ATOM 1120 O O . ARG A 1 142 ? -2.114 -4.646 16.491 1.00 74.00 142 ARG A O 1
ATOM 1127 N N . ALA A 1 143 ? -0.252 -5.297 17.554 1.00 75.56 143 ALA A N 1
ATOM 1128 C CA . ALA A 1 143 ? 0.302 -3.954 17.692 1.00 75.56 143 ALA A CA 1
ATOM 1129 C C . ALA A 1 143 ? 0.692 -3.352 16.332 1.00 75.56 143 ALA A C 1
ATOM 1131 O O . ALA A 1 143 ? 0.278 -2.239 16.051 1.00 75.56 143 ALA A O 1
ATOM 1132 N N . ALA A 1 144 ? 1.384 -4.090 15.461 1.00 77.56 144 ALA A N 1
ATOM 1133 C CA . ALA A 1 144 ? 1.791 -3.591 14.147 1.00 77.56 144 ALA A CA 1
ATOM 1134 C C . ALA A 1 144 ? 0.584 -3.286 13.245 1.00 77.56 144 ALA A C 1
ATOM 1136 O O . ALA A 1 144 ? 0.522 -2.219 12.648 1.00 77.56 144 ALA A O 1
ATOM 1137 N N . LEU A 1 145 ? -0.426 -4.163 13.231 1.00 82.19 145 LEU A N 1
ATOM 1138 C CA . LEU A 1 145 ? -1.680 -3.925 12.498 1.00 82.19 145 LEU A CA 1
ATOM 1139 C C . LEU A 1 145 ? -2.433 -2.687 13.005 1.00 82.19 145 LEU A C 1
ATOM 1141 O O . LEU A 1 145 ? -3.025 -1.938 12.232 1.00 82.19 145 LEU A O 1
ATOM 1145 N N . ARG A 1 146 ? -2.405 -2.448 14.320 1.00 81.25 146 ARG A N 1
ATOM 1146 C CA . ARG A 1 146 ? -2.969 -1.224 14.900 1.00 81.25 146 ARG A CA 1
ATOM 1147 C C . ARG A 1 146 ? -2.203 0.012 14.490 1.00 81.25 146 ARG A C 1
ATOM 1149 O O . ARG A 1 146 ? -2.824 1.036 14.297 1.00 81.25 146 ARG A O 1
ATOM 1156 N N . GLU A 1 147 ? -0.891 -0.070 14.386 1.00 80.06 147 GLU A N 1
ATOM 1157 C CA . GLU A 1 147 ? -0.039 1.067 14.031 1.00 80.06 147 GLU A CA 1
ATOM 1158 C C . GLU A 1 147 ? -0.100 1.359 12.539 1.00 80.06 147 GLU A C 1
ATOM 1160 O O . GLU A 1 147 ? 0.044 2.503 12.138 1.00 80.06 147 GLU A O 1
ATOM 1165 N N . PHE A 1 148 ? -0.403 0.341 11.738 1.00 82.81 148 PHE A N 1
ATOM 1166 C CA . PHE A 1 148 ? -0.763 0.464 10.336 1.00 82.81 148 PHE A CA 1
ATOM 1167 C C . PHE A 1 148 ? -2.091 1.217 10.145 1.00 82.81 148 PHE A C 1
ATOM 1169 O O . PHE A 1 148 ? -2.141 2.183 9.390 1.00 82.81 148 PHE A O 1
ATOM 1176 N N . MET A 1 149 ? -3.153 0.847 10.871 1.00 82.12 149 MET A N 1
ATOM 1177 C CA . MET A 1 149 ? -4.467 1.495 10.721 1.00 82.12 149 MET A CA 1
ATOM 1178 C C . MET A 1 149 ? -4.658 2.755 11.582 1.00 82.12 149 MET A C 1
ATOM 1180 O O . MET A 1 149 ? -5.495 3.589 11.276 1.00 82.12 149 MET A O 1
ATOM 1184 N N . ILE A 1 150 ? -3.963 2.902 12.706 1.00 80.38 150 ILE A N 1
ATOM 1185 C CA . ILE A 1 150 ? -4.277 3.895 13.748 1.00 80.38 150 ILE A CA 1
ATOM 1186 C C . ILE A 1 150 ? -2.960 4.432 14.317 1.00 80.38 150 ILE A C 1
ATOM 1188 O O . ILE A 1 150 ? -2.489 3.937 15.349 1.00 80.38 150 ILE A O 1
ATOM 1192 N N . PRO A 1 151 ? -2.333 5.425 13.669 1.00 74.88 151 PRO A N 1
ATOM 1193 C CA . PRO A 1 151 ? -1.047 5.943 14.103 1.00 74.88 151 PRO A CA 1
ATOM 1194 C C . PRO A 1 151 ? -1.155 6.623 15.472 1.00 74.88 151 PRO A C 1
ATOM 1196 O O . PRO A 1 151 ? -2.217 7.089 15.893 1.00 74.88 151 PRO A O 1
ATOM 1199 N N . MET A 1 152 ? -0.031 6.659 16.188 1.00 69.88 152 MET A N 1
ATOM 1200 C CA . MET A 1 152 ? 0.087 7.400 17.447 1.00 69.88 152 MET A CA 1
ATOM 1201 C C . MET A 1 152 ? 0.006 8.918 17.259 1.00 69.88 152 MET A C 1
ATOM 1203 O O . MET A 1 152 ? -0.539 9.606 18.118 1.00 69.88 152 MET A O 1
ATOM 1207 N N . GLU A 1 153 ? 0.553 9.419 16.155 1.00 71.69 153 GLU A N 1
ATOM 1208 C CA . GLU A 1 153 ? 0.610 10.835 15.808 1.00 71.69 153 GLU A CA 1
ATOM 1209 C C . GLU A 1 153 ? 0.016 11.004 14.411 1.00 71.69 153 GLU A C 1
ATOM 1211 O O . GLU A 1 153 ? 0.379 10.283 13.481 1.00 71.69 153 GLU A O 1
ATOM 1216 N N . TRP A 1 154 ? -0.930 11.932 14.277 1.00 72.38 154 TRP A N 1
ATOM 1217 C CA . TRP A 1 154 ? -1.570 12.236 13.002 1.00 72.38 154 TRP A CA 1
ATOM 1218 C C . TRP A 1 154 ? -0.937 13.469 12.383 1.00 72.38 154 TRP A C 1
ATOM 1220 O O . TRP A 1 154 ? -0.763 14.485 13.053 1.00 72.38 154 TRP A O 1
ATOM 1230 N N . HIS A 1 155 ? -0.611 13.373 11.097 1.00 68.56 155 HIS A N 1
ATOM 1231 C CA . HIS A 1 155 ? -0.163 14.521 10.320 1.00 68.56 155 HIS A CA 1
ATOM 1232 C C . HIS A 1 155 ? -1.343 15.469 10.061 1.00 68.56 155 HIS A C 1
ATOM 1234 O O . HIS A 1 155 ? -2.463 15.005 9.856 1.00 68.56 155 HIS A O 1
ATOM 1240 N N . GLU A 1 156 ? -1.110 16.782 10.038 1.00 65.00 156 GLU A N 1
ATOM 1241 C CA . GLU A 1 156 ? -2.180 17.781 9.861 1.00 65.00 156 GLU A CA 1
ATOM 1242 C C . GLU A 1 156 ? -2.923 17.614 8.525 1.00 65.00 156 GLU A C 1
ATOM 1244 O O . GLU A 1 156 ? -4.148 17.678 8.479 1.00 65.00 156 GLU A O 1
ATOM 1249 N N . GLU A 1 157 ? -2.195 17.266 7.462 1.00 63.66 157 GLU A N 1
ATOM 1250 C CA . GLU A 1 157 ? -2.742 16.987 6.121 1.00 63.66 157 GLU A CA 1
ATOM 1251 C C . GLU A 1 157 ? -3.606 15.711 6.050 1.00 63.66 157 GLU A C 1
ATOM 1253 O O . GLU A 1 157 ? -4.145 15.374 4.999 1.00 63.66 157 GLU A O 1
ATOM 1258 N N . ALA A 1 158 ? -3.735 14.950 7.142 1.00 68.44 158 ALA A N 1
ATOM 1259 C CA . ALA A 1 158 ? -4.376 13.647 7.087 1.00 68.44 158 ALA A CA 1
ATOM 1260 C C . ALA A 1 158 ? -5.892 13.680 6.869 1.00 68.44 158 ALA A C 1
ATOM 1262 O O . ALA A 1 158 ? -6.446 12.659 6.467 1.00 68.44 158 ALA A O 1
ATOM 1263 N N . ILE A 1 159 ? -6.547 14.807 7.151 1.00 68.25 159 ILE A N 1
ATOM 1264 C CA . ILE A 1 159 ? -8.002 14.969 7.003 1.00 68.25 159 ILE A CA 1
ATOM 1265 C C . ILE A 1 159 ? -8.409 14.916 5.532 1.00 68.25 159 ILE A C 1
ATOM 1267 O O . ILE A 1 159 ? -9.396 14.278 5.187 1.00 68.25 159 ILE A O 1
ATOM 1271 N N . GLU A 1 160 ? -7.636 15.576 4.677 1.00 73.44 160 GLU A N 1
ATOM 1272 C CA . GLU A 1 160 ? -7.952 15.739 3.256 1.00 73.44 160 GLU A CA 1
ATOM 1273 C C . GLU A 1 160 ? -7.343 14.627 2.395 1.00 73.44 160 GLU A C 1
ATOM 1275 O O . GLU A 1 160 ? -7.560 14.572 1.189 1.00 73.44 160 GLU A O 1
ATOM 1280 N N . ASP A 1 161 ? -6.578 13.724 3.010 1.00 82.62 161 ASP A N 1
ATOM 1281 C CA . ASP A 1 161 ? -5.924 12.628 2.316 1.00 82.62 161 ASP A CA 1
ATOM 1282 C C . ASP A 1 161 ? -6.916 11.505 1.964 1.00 82.62 161 ASP A C 1
ATOM 1284 O O . ASP A 1 161 ? -7.449 10.862 2.879 1.00 82.62 161 ASP A O 1
ATOM 1288 N N . PRO A 1 162 ? -7.084 11.173 0.670 1.00 85.31 162 PRO A N 1
ATOM 1289 C CA . PRO A 1 162 ? -7.936 10.071 0.231 1.00 85.31 162 PRO A CA 1
ATOM 1290 C C . PRO A 1 162 ? -7.607 8.740 0.910 1.00 85.31 162 PRO A C 1
ATOM 1292 O O . PRO A 1 162 ? -8.508 7.964 1.216 1.00 85.31 162 PRO A O 1
ATOM 1295 N N . ALA A 1 163 ? -6.336 8.477 1.235 1.00 87.44 163 ALA A N 1
ATOM 1296 C CA . ALA A 1 163 ? -5.974 7.233 1.908 1.00 87.44 163 ALA A CA 1
ATOM 1297 C C . ALA A 1 163 ? -6.616 7.085 3.293 1.00 87.44 163 ALA A C 1
ATOM 1299 O O . ALA A 1 163 ? -6.895 5.963 3.707 1.00 87.44 163 ALA A O 1
ATOM 1300 N N . THR A 1 164 ? -6.884 8.182 4.009 1.00 86.12 164 THR A N 1
ATOM 1301 C CA . THR A 1 164 ? -7.595 8.121 5.294 1.00 86.12 164 THR A CA 1
ATOM 1302 C C . THR A 1 164 ? -9.022 7.607 5.095 1.00 86.12 164 THR A C 1
ATOM 1304 O O . THR A 1 164 ? -9.470 6.727 5.833 1.00 86.12 164 THR A O 1
ATOM 1307 N N . LEU A 1 165 ? -9.716 8.106 4.066 1.00 87.31 165 LEU A N 1
ATOM 1308 C CA . LEU A 1 165 ? -11.057 7.646 3.709 1.00 87.31 165 LEU A CA 1
ATOM 1309 C C . LEU A 1 165 ? -11.043 6.158 3.343 1.00 87.31 165 LEU A C 1
ATOM 1311 O O . LEU A 1 165 ? -11.854 5.393 3.863 1.00 87.31 165 LEU A O 1
ATOM 1315 N N . HIS A 1 166 ? -10.088 5.736 2.515 1.00 90.81 166 HIS A N 1
ATOM 1316 C CA . HIS A 1 166 ? -9.976 4.359 2.023 1.00 90.81 166 HIS A CA 1
ATOM 1317 C C . HIS A 1 166 ? -9.670 3.366 3.155 1.00 90.81 166 HIS A C 1
ATOM 1319 O O . HIS A 1 166 ? -10.278 2.297 3.227 1.00 90.81 166 HIS A O 1
ATOM 1325 N N . LEU A 1 167 ? -8.800 3.746 4.099 1.00 89.25 167 LEU A N 1
ATOM 1326 C CA . LEU A 1 167 ? -8.549 2.995 5.337 1.00 89.25 167 LEU A CA 1
ATOM 1327 C C . LEU A 1 167 ? -9.824 2.895 6.202 1.00 89.25 167 LEU A C 1
ATOM 1329 O O . LEU A 1 167 ? -10.120 1.832 6.750 1.00 89.25 167 LEU A O 1
ATOM 1333 N N . GLY A 1 168 ? -10.611 3.972 6.289 1.00 88.25 168 GLY A N 1
ATOM 1334 C CA . GLY A 1 168 ? -11.905 3.985 6.980 1.00 88.25 168 GLY A CA 1
ATOM 1335 C C . GLY A 1 168 ? -12.951 3.080 6.323 1.00 88.25 168 GLY A C 1
ATOM 1336 O O . GLY A 1 168 ? -13.648 2.333 7.007 1.00 88.25 168 GLY A O 1
ATOM 1337 N N . GLN A 1 169 ? -13.027 3.079 4.994 1.00 91.25 169 GLN A N 1
ATOM 1338 C CA . GLN A 1 169 ? -13.900 2.182 4.236 1.00 91.25 169 GLN A CA 1
ATOM 1339 C C . GLN A 1 169 ? -13.495 0.713 4.395 1.00 91.25 169 GLN A C 1
ATOM 1341 O O . GLN A 1 169 ? -14.363 -0.145 4.537 1.00 91.25 169 GLN A O 1
ATOM 1346 N N . ALA A 1 170 ? -12.196 0.410 4.441 1.00 92.06 170 ALA A N 1
ATOM 1347 C CA . ALA A 1 170 ? -11.718 -0.944 4.716 1.00 92.06 170 ALA A CA 1
ATOM 1348 C C . ALA A 1 170 ? -12.168 -1.432 6.105 1.00 92.06 170 ALA A C 1
ATOM 1350 O O . ALA A 1 170 ? -12.600 -2.575 6.259 1.00 92.06 170 ALA A O 1
ATOM 1351 N N . LEU A 1 171 ? -12.144 -0.550 7.113 1.00 88.81 171 LEU A N 1
ATOM 1352 C CA . LEU A 1 171 ? -12.737 -0.844 8.418 1.00 88.81 171 LEU A CA 1
ATOM 1353 C C . LEU A 1 171 ? -14.244 -1.105 8.283 1.00 88.81 171 LEU A C 1
ATOM 1355 O O . LEU A 1 171 ? -14.727 -2.105 8.801 1.00 88.81 171 LEU A O 1
ATOM 1359 N N . LEU A 1 172 ? -15.002 -0.275 7.563 1.00 88.69 172 LEU A N 1
ATOM 1360 C CA . LEU A 1 172 ? -16.443 -0.487 7.337 1.00 88.69 172 LEU A CA 1
ATOM 1361 C C . LEU A 1 172 ? -16.775 -1.823 6.670 1.00 88.69 172 LEU A C 1
ATOM 1363 O O . LEU A 1 172 ? -17.723 -2.493 7.077 1.00 88.69 172 LEU A O 1
ATOM 1367 N N . LYS A 1 173 ? -15.971 -2.233 5.688 1.00 92.00 173 LYS A N 1
ATOM 1368 C CA . LYS A 1 173 ? -16.134 -3.499 4.965 1.00 92.00 173 LYS A CA 1
ATOM 1369 C C . LYS A 1 173 ? -15.856 -4.735 5.835 1.00 92.00 173 LYS A C 1
ATOM 1371 O O . LYS A 1 173 ? -16.283 -5.828 5.473 1.00 92.00 173 LYS A O 1
ATOM 1376 N N . SER A 1 174 ? -15.172 -4.600 6.979 1.00 90.94 174 SER A N 1
ATOM 1377 C CA . SER A 1 174 ? -14.796 -5.733 7.836 1.00 90.94 174 SER A CA 1
ATOM 1378 C C . SER A 1 174 ? -15.044 -5.471 9.325 1.00 90.94 174 SER A C 1
ATOM 1380 O O . SER A 1 174 ? -14.187 -4.969 10.057 1.00 90.94 174 SER A O 1
ATOM 1382 N N . SER A 1 175 ? -16.207 -5.911 9.815 1.00 85.56 175 SER A N 1
ATOM 1383 C CA . SER A 1 175 ? -16.570 -5.843 11.240 1.00 85.56 175 SER A CA 1
ATOM 1384 C C . SER A 1 175 ? -15.584 -6.598 12.140 1.00 85.56 175 SER A C 1
ATOM 1386 O O . SER A 1 175 ? -15.227 -6.117 13.216 1.00 85.56 175 SER A O 1
ATOM 1388 N N . ALA A 1 176 ? -15.065 -7.741 11.680 1.00 86.94 176 ALA A N 1
ATOM 1389 C CA . ALA A 1 176 ? -14.038 -8.498 12.391 1.00 86.94 176 ALA A CA 1
ATOM 1390 C C . ALA A 1 176 ? -12.7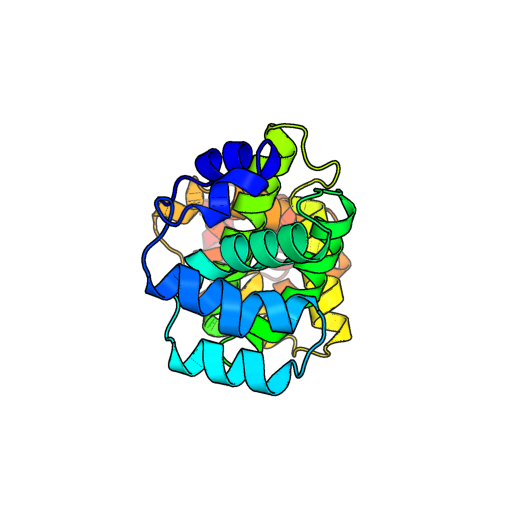35 -7.693 12.547 1.00 86.94 176 ALA A C 1
ATOM 1392 O O . ALA A 1 176 ? -12.107 -7.716 13.611 1.00 86.94 176 ALA A O 1
ATOM 1393 N N . LEU A 1 177 ? -12.334 -6.947 11.510 1.00 87.38 177 LEU A N 1
ATOM 1394 C CA . LEU A 1 177 ? -11.165 -6.073 11.567 1.00 87.38 177 LEU A CA 1
ATOM 1395 C C . LEU A 1 177 ? -11.399 -4.890 12.512 1.00 87.38 177 LEU A C 1
ATOM 1397 O O . LEU A 1 177 ? -10.526 -4.599 13.336 1.00 87.38 177 LEU A O 1
ATOM 1401 N N . GLN A 1 178 ? -12.580 -4.262 12.459 1.00 85.12 178 GLN A N 1
ATOM 1402 C CA . GLN A 1 178 ? -12.967 -3.225 13.421 1.00 85.12 178 GLN A CA 1
ATOM 1403 C C . GLN A 1 178 ? -12.869 -3.740 14.856 1.00 85.12 178 GLN A C 1
ATOM 1405 O O . GLN A 1 178 ? -12.212 -3.121 15.692 1.00 85.12 178 GLN A O 1
ATOM 1410 N N . GLU A 1 179 ? -13.447 -4.904 15.155 1.00 83.94 179 GLU A N 1
ATOM 1411 C CA . GLU A 1 179 ? -13.413 -5.467 16.502 1.00 83.94 179 GLU A CA 1
ATOM 1412 C C . GLU A 1 179 ? -11.971 -5.777 16.942 1.00 83.94 179 GLU A C 1
ATOM 1414 O O . GLU A 1 179 ? -11.529 -5.412 18.043 1.00 83.94 179 GLU A O 1
ATOM 1419 N N . LYS A 1 180 ? -11.179 -6.388 16.056 1.00 83.31 180 LYS A N 1
ATOM 1420 C CA . LYS A 1 180 ? -9.770 -6.716 16.300 1.00 83.31 180 LYS A CA 1
ATOM 1421 C C . LYS A 1 180 ? -8.931 -5.468 16.564 1.00 83.31 180 LYS A C 1
ATOM 1423 O O . LYS A 1 180 ? -8.075 -5.486 17.456 1.00 83.31 180 LYS A O 1
ATOM 1428 N N . LEU A 1 181 ? -9.145 -4.368 15.856 1.00 82.56 181 LEU A N 1
ATOM 1429 C CA . LEU A 1 181 ? -8.302 -3.182 15.995 1.00 82.56 181 LEU A CA 1
ATOM 1430 C C . LEU A 1 181 ? -8.811 -2.230 17.076 1.00 82.56 181 LEU A C 1
ATOM 1432 O O . LEU A 1 181 ? -8.014 -1.826 17.930 1.00 82.56 181 LEU A O 1
ATOM 1436 N N . LEU A 1 182 ? -10.118 -1.980 17.140 1.00 78.81 182 LEU A N 1
ATOM 1437 C CA . LEU A 1 182 ? -10.699 -0.862 17.883 1.00 78.81 182 LEU A CA 1
ATOM 1438 C C . LEU A 1 182 ? -11.093 -1.171 19.338 1.00 78.81 182 LEU A C 1
ATOM 1440 O O . LEU A 1 182 ? -11.061 -0.283 20.181 1.00 78.81 182 LEU A O 1
ATOM 1444 N N . THR A 1 183 ? -11.326 -2.432 19.711 1.00 74.75 183 THR A N 1
ATOM 1445 C CA . THR A 1 183 ? -11.858 -2.796 21.053 1.00 74.75 183 THR A CA 1
ATOM 1446 C C . THR A 1 183 ? -10.929 -2.597 22.260 1.00 74.75 183 THR A C 1
ATOM 1448 O O . THR A 1 183 ? -11.359 -2.773 23.401 1.00 74.75 183 THR A O 1
ATOM 1451 N N . LYS A 1 184 ? -9.635 -2.314 22.057 1.00 68.44 184 LYS A N 1
ATOM 1452 C CA . LYS A 1 184 ? -8.644 -2.179 23.155 1.00 68.44 184 LYS A CA 1
ATOM 1453 C C . LYS A 1 184 ? -7.638 -1.052 22.905 1.00 68.44 184 LYS A C 1
ATOM 1455 O O . LYS A 1 184 ? -6.437 -1.281 23.072 1.00 68.44 184 LYS A O 1
ATOM 1460 N N . ILE A 1 185 ? -8.072 0.086 22.374 1.00 66.69 185 ILE A N 1
ATOM 1461 C CA . ILE A 1 185 ? -7.168 1.218 22.124 1.00 66.69 185 ILE A CA 1
ATOM 1462 C C . ILE A 1 185 ? -6.895 1.942 23.451 1.00 66.69 185 ILE A C 1
ATOM 1464 O O . ILE A 1 185 ? -7.756 2.003 24.324 1.00 66.69 185 ILE A O 1
ATOM 1468 N N . LYS A 1 186 ? -5.658 2.411 23.652 1.00 64.00 186 LYS A N 1
ATOM 1469 C CA . LYS A 1 186 ? -5.306 3.245 24.811 1.00 64.00 186 LYS A CA 1
ATOM 1470 C C . LYS A 1 186 ? -5.816 4.672 24.574 1.00 64.00 186 LYS A C 1
ATOM 1472 O O . LYS A 1 186 ? -5.613 5.197 23.483 1.00 64.00 186 LYS A O 1
ATOM 1477 N N . ASP A 1 187 ? -6.395 5.297 25.600 1.00 57.78 187 ASP A N 1
ATOM 1478 C CA . ASP A 1 187 ? -7.124 6.579 25.513 1.00 57.78 187 ASP A CA 1
ATOM 1479 C C . ASP A 1 187 ? -6.330 7.701 24.807 1.00 57.78 187 ASP A C 1
ATOM 1481 O O . ASP A 1 187 ? -6.888 8.460 24.021 1.00 57.78 187 ASP A O 1
ATOM 1485 N N . ASN A 1 188 ? -5.004 7.757 24.985 1.00 62.78 188 ASN A N 1
ATOM 1486 C CA . ASN A 1 188 ? -4.151 8.789 24.380 1.00 62.78 188 ASN A CA 1
ATOM 1487 C C . ASN A 1 188 ? -3.941 8.660 22.858 1.00 62.78 188 ASN A C 1
ATOM 1489 O O . ASN A 1 188 ? -3.571 9.637 22.219 1.00 62.78 188 ASN A O 1
ATOM 1493 N N . ARG A 1 189 ? -4.154 7.474 22.278 1.00 64.62 189 ARG A N 1
ATOM 1494 C CA . ARG A 1 189 ? -4.052 7.232 20.824 1.00 64.62 189 ARG A CA 1
ATOM 1495 C C . ARG A 1 189 ? -5.389 7.309 20.112 1.00 64.62 189 ARG A C 1
ATOM 1497 O O . ARG A 1 189 ? -5.442 7.427 18.895 1.00 64.62 189 ARG A O 1
ATOM 1504 N N . PHE A 1 190 ? -6.453 7.152 20.880 1.00 61.16 190 PHE A N 1
ATOM 1505 C CA . PHE A 1 190 ? -7.795 7.009 20.364 1.00 61.16 190 PHE A CA 1
ATOM 1506 C C . PHE A 1 190 ? -8.302 8.358 19.860 1.00 61.16 190 PHE A C 1
ATOM 1508 O O . PHE A 1 190 ? -8.560 8.517 18.675 1.00 61.16 190 PHE A O 1
ATOM 1515 N N . ILE A 1 191 ? -8.299 9.370 20.726 1.00 63.47 191 ILE A N 1
ATOM 1516 C CA . ILE A 1 191 ? -8.845 10.700 20.430 1.00 63.47 191 ILE A CA 1
ATOM 1517 C C . ILE A 1 191 ? -8.230 11.345 19.172 1.00 63.47 191 ILE A C 1
ATOM 1519 O O . ILE A 1 191 ? -8.996 11.786 18.315 1.00 63.47 191 ILE A O 1
ATOM 1523 N N . PRO A 1 192 ? -6.891 11.380 18.989 1.00 67.06 192 PRO A N 1
ATOM 1524 C CA . PRO A 1 192 ? -6.313 11.990 17.795 1.00 67.06 192 PRO A CA 1
ATOM 1525 C C . PRO A 1 192 ? -6.698 11.262 16.508 1.00 67.06 192 PRO A C 1
ATOM 1527 O O . PRO A 1 192 ? -6.785 11.909 15.475 1.00 67.06 192 PRO A O 1
ATOM 1530 N N . ALA A 1 193 ? -6.944 9.949 16.569 1.00 65.25 193 ALA A N 1
ATOM 1531 C CA . ALA A 1 193 ? -7.238 9.125 15.404 1.00 65.25 193 ALA A CA 1
ATOM 1532 C C . ALA A 1 193 ? -8.703 9.114 14.985 1.00 65.25 193 ALA A C 1
ATOM 1534 O O . ALA A 1 193 ? -8.998 9.062 13.794 1.00 65.25 193 ALA A O 1
ATOM 1535 N N . LEU A 1 194 ? -9.624 9.167 15.946 1.00 65.00 194 LEU A N 1
ATOM 1536 C CA . LEU A 1 194 ? -11.051 9.019 15.669 1.00 65.00 194 LEU A CA 1
ATOM 1537 C C . LEU A 1 194 ? -11.634 10.165 14.850 1.00 65.00 194 LEU A C 1
ATOM 1539 O O . LEU A 1 194 ? -12.479 9.927 14.000 1.00 65.00 194 LEU A O 1
ATOM 1543 N N . LYS A 1 195 ? -11.158 11.396 15.049 1.00 70.50 195 LYS A N 1
ATOM 1544 C CA . LYS A 1 195 ? -11.659 12.558 14.295 1.00 70.50 195 LYS A CA 1
ATOM 1545 C C . LYS A 1 195 ? -11.413 12.470 12.781 1.00 70.50 195 LYS A C 1
ATOM 1547 O O . LYS A 1 195 ? -11.925 13.300 12.040 1.00 70.50 195 LYS A O 1
ATOM 1552 N N . HIS A 1 196 ? -10.589 11.521 12.337 1.00 76.88 196 HIS A N 1
ATOM 1553 C CA . HIS A 1 196 ? -10.177 11.370 10.944 1.00 76.88 196 HIS A CA 1
ATOM 1554 C C . HIS A 1 196 ? -10.871 10.214 10.219 1.00 76.88 196 HIS A C 1
ATOM 1556 O O . HIS A 1 196 ? -10.811 10.159 8.996 1.00 76.88 196 HIS A O 1
ATOM 1562 N N . TYR A 1 197 ? -11.521 9.302 10.943 1.00 79.31 197 TYR A N 1
ATOM 1563 C CA . TYR A 1 197 ? -12.227 8.171 10.346 1.00 79.31 197 TYR A CA 1
ATOM 1564 C C . TYR A 1 197 ? -13.741 8.416 10.307 1.00 79.31 197 TYR A C 1
ATOM 1566 O O . TYR A 1 197 ? -14.258 9.099 11.193 1.00 79.31 197 TYR A O 1
ATOM 1574 N N . PRO A 1 198 ? -14.467 7.844 9.324 1.00 77.94 198 PRO A N 1
ATOM 1575 C CA . PRO A 1 198 ? -15.928 7.877 9.314 1.00 77.94 198 PRO A CA 1
ATOM 1576 C C . PRO A 1 198 ? -16.486 7.347 10.635 1.00 77.94 198 PRO A C 1
ATOM 1578 O O . PRO A 1 198 ? -16.005 6.332 11.145 1.00 77.94 198 PRO A O 1
ATOM 1581 N N . VAL A 1 199 ? -17.503 8.008 11.186 1.00 75.62 199 VAL A N 1
ATOM 1582 C CA . VAL A 1 199 ? -18.083 7.657 12.494 1.00 75.62 199 VAL A CA 1
ATOM 1583 C C . VAL A 1 199 ? -18.570 6.208 12.513 1.00 75.62 199 VAL A C 1
ATOM 1585 O O . VAL A 1 199 ? -18.376 5.484 13.489 1.00 75.62 199 VAL A O 1
ATOM 1588 N N . GLU A 1 200 ? -19.137 5.753 11.403 1.00 78.38 200 GLU A N 1
ATOM 1589 C CA . GLU A 1 200 ? -19.633 4.398 11.207 1.00 78.38 200 GLU A CA 1
ATOM 1590 C C . GLU A 1 200 ? -18.506 3.359 11.323 1.00 78.38 200 GLU A C 1
ATOM 1592 O O . GLU A 1 200 ? -18.727 2.263 11.837 1.00 78.38 200 GLU A O 1
ATOM 1597 N N . ALA A 1 201 ? -17.275 3.706 10.917 1.00 78.31 201 ALA A N 1
ATOM 1598 C CA . ALA A 1 201 ? -16.109 2.829 11.049 1.00 78.31 201 ALA A CA 1
ATOM 1599 C C . ALA A 1 201 ? -15.688 2.653 12.518 1.00 78.31 201 ALA A C 1
ATOM 1601 O O . ALA A 1 201 ? -14.940 1.734 12.851 1.00 78.31 201 ALA A O 1
ATOM 1602 N N . LEU A 1 202 ? -16.154 3.550 13.391 1.00 74.06 202 LEU A N 1
ATOM 1603 C CA . LEU A 1 202 ? -15.745 3.686 14.785 1.00 74.06 202 LEU A CA 1
ATOM 1604 C C . LEU A 1 202 ? -16.814 3.227 15.780 1.00 74.06 202 LEU A C 1
ATOM 1606 O O . LEU A 1 202 ? -16.545 3.209 16.982 1.00 74.06 202 LEU A O 1
ATOM 1610 N N . ALA A 1 203 ? -17.995 2.816 15.311 1.00 71.06 203 ALA A N 1
ATOM 1611 C CA . ALA A 1 203 ? -19.151 2.498 16.149 1.00 71.06 203 ALA A CA 1
ATOM 1612 C C . ALA A 1 203 ? -18.826 1.514 17.296 1.00 71.06 203 ALA A C 1
ATOM 1614 O O . ALA A 1 203 ? -19.140 1.780 18.454 1.00 71.06 203 ALA A O 1
ATOM 1615 N N . ILE A 1 204 ? -18.091 0.430 17.008 1.00 70.62 204 ILE A N 1
ATOM 1616 C CA . ILE A 1 204 ? -17.691 -0.601 17.996 1.00 70.62 204 ILE A CA 1
ATOM 1617 C C . ILE A 1 204 ? -16.769 -0.043 19.091 1.00 70.62 204 ILE A C 1
ATOM 1619 O O . ILE A 1 204 ? -16.689 -0.565 20.205 1.00 70.62 204 ILE A O 1
ATOM 1623 N N . ALA A 1 205 ? -16.025 1.004 18.761 1.00 66.06 205 ALA A N 1
ATOM 1624 C CA . ALA A 1 205 ? -15.060 1.627 19.643 1.00 66.06 205 ALA A CA 1
ATOM 1625 C C . ALA A 1 205 ? -15.733 2.633 20.596 1.00 66.06 205 ALA A C 1
ATOM 1627 O O . ALA A 1 205 ? -15.308 2.774 21.741 1.00 66.06 205 ALA A O 1
ATOM 1628 N N . ILE A 1 206 ? -16.797 3.290 20.125 1.00 61.06 206 ILE A N 1
ATOM 1629 C CA . ILE A 1 206 ? -17.593 4.281 20.864 1.00 61.06 206 ILE A CA 1
ATOM 1630 C C . ILE A 1 206 ? -18.506 3.601 21.902 1.00 61.06 206 ILE A C 1
ATOM 1632 O O . ILE A 1 206 ? -18.709 4.136 22.990 1.00 61.06 206 ILE A O 1
ATOM 1636 N N . ASP A 1 207 ? -18.969 2.376 21.630 1.00 50.81 207 ASP A N 1
ATOM 1637 C CA . ASP A 1 207 ? -19.923 1.616 22.462 1.00 50.81 207 ASP A CA 1
ATOM 1638 C C . ASP A 1 207 ? -19.338 1.067 23.793 1.00 50.81 207 ASP A C 1
ATOM 1640 O O . ASP A 1 207 ? -19.982 0.329 24.541 1.00 50.81 207 ASP A O 1
ATOM 1644 N N . ARG A 1 208 ? -18.092 1.430 24.135 1.00 52.56 208 ARG A N 1
ATOM 1645 C CA . ARG A 1 208 ? -17.462 1.155 25.443 1.00 52.56 208 ARG A CA 1
ATOM 1646 C C . ARG A 1 208 ? -16.912 2.438 26.067 1.00 52.56 208 ARG A C 1
ATOM 1648 O O . ARG A 1 208 ? -15.695 2.565 26.221 1.00 52.56 208 ARG A O 1
ATOM 1655 N N . PRO A 1 209 ? -17.774 3.390 26.447 1.00 47.97 209 PRO A N 1
ATOM 1656 C CA . PRO A 1 209 ? -17.309 4.696 26.862 1.00 47.97 209 PRO A CA 1
ATOM 1657 C C . PRO A 1 209 ? -16.620 4.623 28.226 1.00 47.97 209 PRO A C 1
ATOM 1659 O O . PRO A 1 209 ? -17.212 4.226 29.235 1.00 47.97 209 PRO A O 1
ATOM 1662 N N . LYS A 1 210 ? -15.370 5.082 28.297 1.00 54.97 210 LYS A N 1
ATOM 1663 C CA . LYS A 1 210 ? -14.815 5.592 29.552 1.00 54.97 210 LYS A CA 1
ATOM 1664 C C . LYS A 1 210 ? -15.312 7.021 29.764 1.00 54.97 210 LYS A C 1
ATOM 1666 O O . LYS A 1 210 ? -15.788 7.693 28.856 1.00 54.97 210 LYS A O 1
ATOM 1671 N N . ARG A 1 211 ? -15.170 7.535 30.990 1.00 51.81 211 ARG A N 1
ATOM 1672 C CA . ARG A 1 211 ? -15.649 8.873 31.407 1.00 51.81 211 ARG A CA 1
ATOM 1673 C C . ARG A 1 211 ? -15.201 10.039 30.500 1.00 51.81 211 ARG A C 1
ATOM 1675 O O . ARG A 1 211 ? -15.846 11.082 30.527 1.00 51.81 211 ARG A O 1
ATOM 1682 N N . GLN A 1 212 ? -14.107 9.883 29.748 1.00 53.06 212 GLN A N 1
ATOM 1683 C CA . GLN A 1 212 ? -13.623 10.866 28.771 1.00 53.06 212 GLN A CA 1
ATOM 1684 C C . GLN A 1 212 ? -14.359 10.780 27.422 1.00 53.06 212 GLN A C 1
ATOM 1686 O O . GLN A 1 212 ? -14.652 11.824 26.851 1.00 53.06 212 GLN A O 1
ATOM 1691 N N . ASP A 1 213 ? -14.757 9.590 26.972 1.00 50.06 213 ASP A N 1
ATOM 1692 C CA . ASP A 1 213 ? -15.456 9.377 25.693 1.00 50.06 213 ASP A CA 1
ATOM 1693 C C . ASP A 1 213 ? -16.884 9.959 25.711 1.00 50.06 213 ASP A C 1
ATOM 1695 O O . ASP A 1 213 ? -17.367 10.480 24.709 1.00 50.06 213 ASP A O 1
ATOM 1699 N N . LEU A 1 214 ? -17.525 10.000 26.889 1.00 54.22 214 LEU A N 1
ATOM 1700 C CA . LEU A 1 214 ? -18.822 10.669 27.106 1.00 54.22 214 LEU A CA 1
ATOM 1701 C C . LEU A 1 214 ? -18.774 12.195 26.912 1.00 54.22 214 LEU A C 1
ATOM 1703 O O . LEU A 1 214 ? -19.812 12.812 26.680 1.00 54.22 214 LEU A O 1
ATOM 1707 N N . ARG A 1 215 ? -17.596 12.828 27.023 1.00 52.47 215 ARG A N 1
ATOM 1708 C CA . ARG A 1 215 ? -17.433 14.243 26.647 1.00 52.47 215 ARG A CA 1
ATOM 1709 C C . ARG A 1 215 ? -17.288 14.411 25.131 1.00 52.47 215 ARG A C 1
ATOM 1711 O O . ARG A 1 215 ? -17.754 15.419 24.617 1.00 52.47 215 ARG A O 1
ATOM 1718 N N . PHE A 1 216 ? -16.720 13.419 24.441 1.00 52.34 216 PHE A N 1
ATOM 1719 C CA . PHE A 1 216 ? -16.467 13.444 22.996 1.00 52.34 216 PHE A CA 1
ATOM 1720 C C . PHE A 1 216 ? -17.695 13.151 22.134 1.00 52.34 216 PHE A C 1
ATOM 1722 O O . PHE A 1 216 ? -17.838 13.793 21.099 1.00 52.34 216 PHE A O 1
ATOM 1729 N N . GLY A 1 217 ? -18.610 12.265 22.552 1.00 54.12 217 GLY A N 1
ATOM 1730 C CA . GLY A 1 217 ? -19.878 12.062 21.823 1.00 54.12 217 GLY A CA 1
ATOM 1731 C C . GLY A 1 217 ? -20.616 13.387 21.590 1.00 54.12 217 GLY A C 1
ATOM 1732 O O . GLY A 1 217 ? -21.017 13.715 20.478 1.00 54.12 217 GLY A O 1
ATOM 1733 N N . LYS A 1 218 ? -20.588 14.257 22.605 1.00 51.81 218 LYS A N 1
ATOM 1734 C CA . LYS A 1 218 ? -21.172 15.600 22.558 1.00 51.81 218 LYS A CA 1
ATOM 1735 C C . LYS A 1 218 ? -20.479 16.574 21.588 1.00 51.81 218 LYS A C 1
ATOM 1737 O O . LYS A 1 218 ? -21.142 17.484 21.102 1.00 51.81 218 LYS A O 1
ATOM 1742 N N . GLU A 1 219 ? -19.179 16.414 21.323 1.00 51.66 219 GLU A N 1
ATOM 1743 C CA . GLU A 1 219 ? -18.415 17.231 20.357 1.00 51.66 219 GLU A CA 1
ATOM 1744 C C . GLU A 1 219 ? -18.525 16.696 18.920 1.00 51.66 219 GLU A C 1
ATOM 1746 O O . GLU A 1 219 ? -18.428 17.467 17.970 1.00 51.66 219 GLU A O 1
ATOM 1751 N N . LEU A 1 220 ? -18.769 15.392 18.762 1.00 51.09 220 LEU A N 1
ATOM 1752 C CA . LEU A 1 220 ? -18.947 14.720 17.470 1.00 51.09 220 LEU A CA 1
ATOM 1753 C C . LEU A 1 220 ? -20.415 14.667 17.002 1.00 51.09 220 LEU A C 1
ATOM 1755 O O . LEU A 1 220 ? -20.679 14.205 15.896 1.00 51.09 220 LEU A O 1
ATOM 1759 N N . GLY A 1 221 ? -21.363 15.153 17.813 1.00 49.72 221 GLY A N 1
ATOM 1760 C CA . GLY A 1 221 ? -22.793 15.181 17.482 1.00 49.72 221 GLY A CA 1
ATOM 1761 C C . GLY A 1 221 ? -23.520 13.842 17.660 1.00 49.72 221 GLY A C 1
ATOM 1762 O O . GLY A 1 221 ? -24.517 13.610 16.980 1.00 49.72 221 GLY A O 1
ATOM 1763 N N . LEU A 1 222 ? -23.019 12.982 18.553 1.00 44.25 222 LEU A N 1
ATOM 1764 C CA . LEU A 1 222 ? -23.531 11.644 18.875 1.00 44.25 222 LEU A CA 1
ATOM 1765 C C . LEU A 1 222 ? -24.190 11.592 20.259 1.00 44.25 222 LEU A C 1
ATOM 1767 O O . LEU A 1 222 ? -23.625 12.176 21.217 1.00 44.25 222 LEU A O 1
#

Secondary structure (DSSP, 8-state):
---TTHHHHHHH-GGGGGGSTTS-HHHHHHIIIIIHHHHTTS-HHHHHHHHHHHT--GGGHHHHHHHHHHHHTTT---THHHHHHHHHHHHHHTT-GGGHHHHHHHHHHHHHHHHHTTS--S-HHHHHHHHHHHHHHTT--HHHHHHHHS-SS--GGGTT-HHHHHHHHHHHH-HHHHHHHHTT--HHHHHHHHTTS-GGGGHHHHTS--TTHHHHHHHHT-

Radius of gyration: 18.34 Å; chains: 1; bounding box: 45×32×53 Å